Protein AF-A0A920G1F4-F1 (afdb_monomer_lite)

Sequence (209 aa):
MAVVNTNANASIAQNALARNERAMNTAMERLSTGQRINSASDDAAGLAIGSRMTSQIRGLETGIRNANDAISMINTADGALIEVTNMLQRMRELALQASNGTTTSDDRSYLSAEYANLLSEIDRIAENTQWNGMNILNHTTDASSQFAYQVGANGGQTIQVQFGDLTDTASGVFAEIKASHNAIAATTTASAITQGTSAVVVSTRPLPP

Foldseek 3Di:
DDDPVDDPVVVVVVVVVVVVVVVVVLVVVCVVVVHPDDDCVNPVPVVVVVVVVVLQVVLQVVLVVLVVLVVVLVVLVLVLLVLLLVLLVVLLVLLVVLLDPPQDPVNNVVSLVSNVVSLVVNVVSQVPSDDPNHRQAACPPPVWSWDWGQNGSDPPNTDIDTYYHLNDLDDDLNVVLVVLSVDSDNVCSVVSNVSSVVVSVVSPDPDDD

Radius of gyration: 35.36 Å; chains: 1; bounding box: 81×31×108 Å

Secondary structure (DSSP, 8-state):
---SSS-HHHHHHHHHHHHHHHHHHHHHHHHHH--S--STTT-HHHHHHHHHHHHHHHHHHHHHHHHHHHHHHHHHHHHHHHHHHHHHHHHHHHHHHHHSTT--HHHHHHHHHHHHHHHHHHHHHHHH-EETTEESSS-SS-TT-EEEEE-SSSTT-EEEEEPPPSS-SSSSHHHHHHHHTT---TTTHHHHHHHHHHHHHHHTSPPP-

pLDDT: mean 79.21, std 15.58, range [42.03, 95.5]

Structure (mmCIF, N/CA/C/O backbone):
data_AF-A0A920G1F4-F1
#
_entry.id   AF-A0A920G1F4-F1
#
loop_
_atom_site.group_PDB
_atom_site.id
_atom_site.type_symbol
_atom_site.label_atom_id
_atom_site.label_alt_id
_atom_site.label_comp_id
_atom_site.label_asym_id
_atom_site.label_entity_id
_atom_site.label_seq_id
_atom_site.pdbx_PDB_ins_code
_atom_site.Cartn_x
_atom_site.Cartn_y
_atom_site.Cartn_z
_atom_site.occupancy
_atom_site.B_iso_or_equiv
_atom_site.auth_seq_id
_atom_site.auth_comp_id
_atom_site.auth_asym_id
_atom_site.auth_atom_id
_atom_site.pdbx_PDB_model_num
ATOM 1 N N . MET A 1 1 ? -49.035 -2.771 68.976 1.00 51.09 1 MET A N 1
ATOM 2 C CA . MET A 1 1 ? -49.007 -4.243 69.122 1.00 51.09 1 MET A CA 1
ATOM 3 C C . MET A 1 1 ? -47.732 -4.750 68.469 1.00 51.09 1 MET A C 1
ATOM 5 O O . MET A 1 1 ? -47.503 -4.420 67.314 1.00 51.09 1 MET A O 1
ATOM 9 N N . ALA A 1 2 ? -46.879 -5.462 69.205 1.00 57.75 2 ALA A N 1
ATOM 10 C CA . ALA A 1 2 ? -45.678 -6.083 68.649 1.00 57.75 2 ALA A CA 1
ATOM 11 C C . ALA A 1 2 ? -46.071 -7.416 67.997 1.00 57.75 2 ALA A C 1
ATOM 13 O O . ALA A 1 2 ? -46.581 -8.308 68.672 1.00 57.75 2 ALA A O 1
ATOM 14 N N . VAL A 1 3 ? -45.888 -7.533 66.683 1.00 62.72 3 VAL A N 1
ATOM 15 C CA . VAL A 1 3 ? -46.135 -8.775 65.941 1.00 62.72 3 VAL A CA 1
ATOM 16 C C . VAL A 1 3 ? -44.855 -9.607 66.016 1.00 62.72 3 VAL A C 1
ATOM 18 O O . VAL A 1 3 ? -43.825 -9.207 65.485 1.00 62.72 3 VAL A O 1
ATOM 21 N N . VAL A 1 4 ? -44.895 -10.735 66.725 1.00 63.06 4 VAL A N 1
ATOM 22 C CA . VAL A 1 4 ? -43.699 -11.544 67.046 1.00 63.06 4 VAL A CA 1
ATOM 23 C C . VAL A 1 4 ? -43.303 -12.475 65.889 1.00 63.06 4 VAL A C 1
ATOM 25 O O . VAL A 1 4 ? -42.135 -12.809 65.731 1.00 63.06 4 VAL A O 1
ATOM 28 N N . ASN A 1 5 ? -44.263 -12.849 65.037 1.00 70.38 5 ASN A N 1
ATOM 29 C CA . ASN A 1 5 ? -44.061 -13.820 63.955 1.00 70.38 5 ASN A CA 1
ATOM 30 C C . ASN A 1 5 ? -43.560 -13.192 62.636 1.00 70.38 5 ASN A C 1
ATOM 32 O O . ASN A 1 5 ? -43.110 -13.890 61.734 1.00 70.38 5 ASN A O 1
ATOM 36 N N . THR A 1 6 ? -43.638 -11.864 62.495 1.00 77.31 6 THR A N 1
ATOM 37 C CA . THR A 1 6 ? -43.135 -11.136 61.320 1.00 77.31 6 THR A CA 1
ATOM 38 C C . THR A 1 6 ? -42.461 -9.855 61.788 1.00 77.31 6 THR A C 1
ATOM 40 O O . THR A 1 6 ? -43.114 -8.855 62.082 1.00 77.31 6 THR A O 1
ATOM 43 N N . ASN A 1 7 ? -41.132 -9.891 61.887 1.00 84.12 7 ASN A N 1
ATOM 44 C CA . ASN A 1 7 ? -40.343 -8.749 62.332 1.00 84.12 7 ASN A CA 1
ATOM 45 C C . ASN A 1 7 ? -40.150 -7.748 61.180 1.00 84.12 7 ASN A C 1
ATOM 47 O O . ASN A 1 7 ? -39.220 -7.861 60.378 1.00 84.12 7 ASN A O 1
ATOM 51 N N . ALA A 1 8 ? -41.038 -6.757 61.106 1.00 85.06 8 ALA A N 1
ATOM 52 C CA . ALA A 1 8 ? -41.004 -5.720 60.076 1.00 85.06 8 ALA A CA 1
ATOM 53 C C . ALA A 1 8 ? -39.687 -4.918 60.075 1.00 85.06 8 ALA A C 1
ATOM 55 O O . ALA A 1 8 ? -39.158 -4.622 59.005 1.00 85.06 8 ALA A O 1
ATOM 56 N N . ASN A 1 9 ? -39.106 -4.639 61.248 1.00 86.56 9 ASN A N 1
ATOM 57 C CA . ASN A 1 9 ? -37.840 -3.904 61.352 1.00 86.56 9 ASN A CA 1
ATOM 58 C C . ASN A 1 9 ? -36.670 -4.708 60.763 1.00 86.56 9 ASN A C 1
ATOM 60 O O . ASN A 1 9 ? -35.833 -4.148 60.056 1.00 86.56 9 ASN A O 1
ATOM 64 N N . ALA A 1 10 ? -36.639 -6.025 60.996 1.00 87.94 10 ALA A N 1
ATOM 65 C CA . ALA A 1 10 ? -35.642 -6.908 60.391 1.00 87.94 10 ALA A CA 1
ATOM 66 C C . ALA A 1 10 ? -35.803 -7.004 58.863 1.00 87.94 10 ALA A C 1
ATOM 68 O O . ALA A 1 10 ? -34.809 -6.969 58.144 1.00 87.94 10 ALA A O 1
ATOM 69 N N . SER A 1 11 ? -37.040 -7.054 58.355 1.00 89.81 11 SER A N 1
ATOM 70 C CA . SER A 1 11 ? -37.315 -7.067 56.908 1.00 89.81 11 SER A CA 1
ATOM 71 C C . SER A 1 11 ? -36.887 -5.764 56.214 1.00 89.81 11 SER A C 1
ATOM 73 O O . SER A 1 11 ? -36.314 -5.789 55.122 1.00 89.81 11 SER A O 1
ATOM 75 N N . ILE A 1 12 ? -37.089 -4.610 56.858 1.00 91.31 12 ILE A N 1
ATOM 76 C CA . ILE A 1 12 ? -36.611 -3.315 56.347 1.00 91.31 12 ILE A CA 1
ATOM 77 C C . ILE A 1 12 ? -35.076 -3.281 56.317 1.00 91.31 12 ILE A C 1
ATOM 79 O O . ILE A 1 12 ? -34.496 -2.874 55.309 1.00 91.31 12 ILE A O 1
ATOM 83 N N . ALA A 1 13 ? -34.415 -3.761 57.376 1.00 91.69 13 ALA A N 1
ATOM 84 C CA . ALA A 1 13 ? -32.956 -3.840 57.437 1.00 91.69 13 ALA A CA 1
ATOM 85 C C . ALA A 1 13 ? -32.373 -4.781 56.364 1.00 91.69 13 ALA A C 1
ATOM 87 O O . ALA A 1 13 ? -31.421 -4.407 55.681 1.00 91.69 13 ALA A O 1
ATOM 88 N N . GLN A 1 14 ? -32.976 -5.956 56.147 1.00 92.81 14 GLN A N 1
ATOM 89 C CA . GLN A 1 14 ? -32.573 -6.883 55.080 1.00 92.81 14 GLN A CA 1
ATOM 90 C C . GLN A 1 14 ? -32.738 -6.267 53.684 1.00 92.81 14 GLN A C 1
ATOM 92 O O . GLN A 1 14 ? -31.831 -6.359 52.859 1.00 92.81 14 GLN A O 1
ATOM 97 N N . ASN A 1 15 ? -33.852 -5.576 53.419 1.00 93.75 15 ASN A N 1
ATOM 98 C CA . ASN A 1 15 ? -34.057 -4.880 52.147 1.00 93.75 15 ASN A CA 1
ATOM 99 C C . ASN A 1 15 ? -33.040 -3.747 51.922 1.00 93.75 15 ASN A C 1
ATOM 101 O O . ASN A 1 15 ? -32.608 -3.528 50.787 1.00 93.75 15 ASN A O 1
ATOM 105 N N . ALA A 1 16 ? -32.653 -3.028 52.980 1.00 93.56 16 ALA A N 1
ATOM 106 C CA . ALA A 1 16 ? -31.625 -1.992 52.909 1.00 93.56 16 ALA A CA 1
ATOM 107 C C . ALA A 1 16 ? -30.233 -2.585 52.629 1.00 93.56 16 ALA A C 1
ATOM 109 O O . ALA A 1 16 ? -29.532 -2.080 51.750 1.00 93.56 16 ALA A O 1
ATOM 110 N N . LEU A 1 17 ? -29.867 -3.686 53.298 1.00 95.06 17 LEU A N 1
ATOM 111 C CA . LEU A 1 17 ? -28.624 -4.425 53.040 1.00 95.06 17 LEU A CA 1
ATOM 112 C C . LEU A 1 17 ? -28.560 -4.929 51.594 1.00 95.06 17 LEU A C 1
ATOM 114 O O . LEU A 1 17 ? -27.597 -4.636 50.894 1.00 95.06 17 LEU A O 1
ATOM 118 N N . ALA A 1 18 ? -29.630 -5.553 51.096 1.00 94.94 18 ALA A N 1
ATOM 119 C CA . ALA A 1 18 ? -29.691 -6.056 49.723 1.00 94.94 18 ALA A CA 1
ATOM 120 C C . ALA A 1 18 ? -29.593 -4.948 48.654 1.00 94.94 18 ALA A C 1
ATOM 122 O O . ALA A 1 18 ? -29.194 -5.206 47.516 1.00 94.94 18 ALA A O 1
ATOM 123 N N . ARG A 1 19 ? -29.992 -3.705 48.965 1.00 94.31 19 ARG A N 1
ATOM 124 C CA . ARG A 1 19 ? -29.756 -2.546 48.082 1.00 94.31 19 ARG A CA 1
ATOM 125 C C . ARG A 1 19 ? -28.298 -2.088 48.133 1.00 94.31 19 ARG A C 1
ATOM 127 O O . ARG A 1 19 ? -27.750 -1.743 47.090 1.00 94.31 19 ARG A O 1
ATOM 134 N N . ASN A 1 20 ? -27.688 -2.096 49.317 1.00 94.75 20 ASN A N 1
ATOM 135 C CA . ASN A 1 20 ? -26.302 -1.677 49.517 1.00 94.75 20 ASN A CA 1
ATOM 136 C C . ASN A 1 20 ? -25.317 -2.657 48.860 1.00 94.75 20 ASN A C 1
ATOM 138 O O . ASN A 1 20 ? -24.439 -2.229 48.120 1.00 94.75 20 ASN A O 1
ATOM 142 N N . GLU A 1 21 ? -25.540 -3.965 49.011 1.00 95.50 21 GLU A N 1
ATOM 143 C CA . GLU A 1 21 ? -24.760 -5.007 48.327 1.00 95.50 21 GLU A CA 1
ATOM 144 C C . GLU A 1 21 ? -24.806 -4.850 46.803 1.00 95.50 21 GLU A C 1
ATOM 146 O O . GLU A 1 21 ? -23.773 -4.920 46.141 1.00 95.50 21 GLU A O 1
ATOM 151 N N . ARG A 1 22 ? -25.983 -4.559 46.228 1.00 92.69 22 ARG A N 1
ATOM 152 C CA . ARG A 1 22 ? -26.108 -4.291 44.785 1.00 92.69 22 ARG A CA 1
ATOM 153 C C . ARG A 1 22 ? -25.311 -3.062 44.353 1.00 92.69 22 ARG A C 1
ATOM 155 O O . ARG A 1 22 ? -24.586 -3.139 43.367 1.00 92.69 22 ARG A O 1
ATOM 162 N N . ALA A 1 23 ? -25.408 -1.957 45.093 1.00 91.12 23 ALA A N 1
ATOM 163 C CA . ALA A 1 23 ? -24.648 -0.744 44.793 1.00 91.12 23 ALA A CA 1
ATOM 164 C C . ALA A 1 23 ? -23.128 -0.963 44.918 1.00 91.12 23 ALA A C 1
ATOM 166 O O . ALA A 1 23 ? -22.368 -0.494 44.071 1.00 91.12 23 ALA A O 1
ATOM 167 N N . MET A 1 24 ? -22.692 -1.711 45.936 1.00 94.62 24 MET A N 1
ATOM 168 C CA . MET A 1 24 ? -21.293 -2.091 46.132 1.00 94.62 24 MET A CA 1
ATOM 169 C C . MET A 1 24 ? -20.785 -2.969 44.984 1.00 94.62 24 MET A C 1
ATOM 171 O O . MET A 1 24 ? -19.713 -2.695 44.452 1.00 94.62 24 MET A O 1
ATOM 175 N N . ASN A 1 25 ? -21.558 -3.968 44.551 1.00 93.06 25 ASN A N 1
ATOM 176 C CA . ASN A 1 25 ? -21.187 -4.825 43.424 1.00 93.06 25 ASN A CA 1
ATOM 177 C C . ASN A 1 25 ? -21.008 -4.015 42.131 1.00 93.06 25 ASN A C 1
ATOM 179 O O . ASN A 1 25 ? -19.991 -4.170 41.459 1.00 93.06 25 ASN A O 1
ATOM 183 N N . THR A 1 26 ? -21.919 -3.084 41.824 1.00 90.88 26 THR A N 1
ATOM 184 C CA . THR A 1 26 ? -21.772 -2.186 40.664 1.00 90.88 26 THR A CA 1
ATOM 185 C C . THR A 1 26 ? -20.549 -1.272 40.793 1.00 90.88 26 THR A C 1
ATOM 187 O O . THR A 1 26 ? -19.836 -1.049 39.816 1.00 90.88 26 THR A O 1
ATOM 190 N N . ALA A 1 27 ? -20.265 -0.739 41.987 1.00 92.31 27 ALA A N 1
ATOM 191 C CA . ALA A 1 27 ? -19.079 0.089 42.211 1.00 92.31 27 ALA A CA 1
ATOM 192 C C . ALA A 1 27 ? -17.777 -0.708 42.019 1.00 92.31 27 ALA A C 1
ATOM 194 O O . ALA A 1 27 ? -16.849 -0.216 41.378 1.00 92.31 27 ALA A O 1
ATOM 195 N N 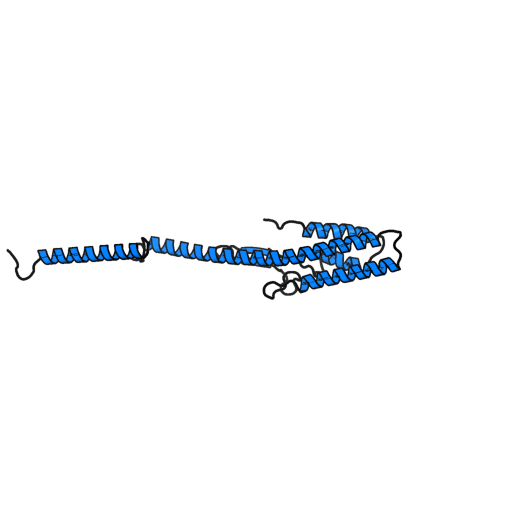. MET A 1 28 ? -17.731 -1.947 42.514 1.00 94.25 28 MET A N 1
ATOM 196 C CA . MET A 1 28 ? -16.600 -2.859 42.325 1.00 94.25 28 MET A CA 1
ATOM 197 C C . MET A 1 28 ? -16.417 -3.245 40.853 1.00 94.25 28 MET A C 1
ATOM 199 O O . MET A 1 28 ? -15.288 -3.274 40.368 1.00 94.25 28 MET A O 1
ATOM 203 N N . GLU A 1 29 ? -17.505 -3.472 40.117 1.00 92.62 29 GLU A N 1
ATOM 204 C CA . GLU A 1 29 ? -17.467 -3.753 38.678 1.00 92.62 29 GLU A CA 1
ATOM 205 C C . GLU A 1 29 ? -16.897 -2.566 37.887 1.00 92.62 29 GLU A C 1
ATOM 207 O O . GLU A 1 29 ? -15.985 -2.731 37.075 1.00 92.62 29 GLU A O 1
ATOM 212 N N . ARG A 1 30 ? -17.366 -1.344 38.168 1.00 93.19 30 ARG A N 1
ATOM 213 C CA . ARG A 1 30 ? -16.840 -0.111 37.556 1.00 93.19 30 ARG A CA 1
ATOM 214 C C . ARG A 1 30 ? -15.380 0.142 37.914 1.00 93.19 30 ARG A C 1
ATOM 216 O O . ARG A 1 30 ? -14.615 0.577 37.060 1.00 93.19 30 ARG A O 1
ATOM 223 N N . LEU A 1 31 ? -14.977 -0.155 39.148 1.00 94.06 31 LEU A N 1
ATOM 224 C CA . LEU A 1 31 ? -13.585 -0.033 39.575 1.00 94.06 31 LEU A CA 1
ATOM 225 C C . LEU A 1 31 ? -12.683 -1.041 38.851 1.00 94.06 31 LEU A C 1
ATOM 227 O O . LEU A 1 31 ? -11.615 -0.668 38.378 1.00 94.06 31 LEU A O 1
ATOM 231 N N . SER A 1 32 ? -13.119 -2.297 38.729 1.00 95.12 32 SER A N 1
ATOM 232 C CA . SER A 1 32 ? -12.338 -3.358 38.082 1.00 95.12 32 SER A CA 1
ATOM 233 C C . SER A 1 32 ? -12.193 -3.159 36.573 1.00 95.12 32 SER A C 1
ATOM 235 O O . SER A 1 32 ? -11.172 -3.527 36.002 1.00 95.12 32 SER A O 1
ATOM 237 N N . THR A 1 33 ? -13.225 -2.627 35.921 1.00 91.62 33 THR A N 1
ATOM 238 C CA . THR A 1 33 ? -13.242 -2.377 34.468 1.00 91.62 33 THR A CA 1
ATOM 239 C C . THR A 1 33 ? -12.667 -1.011 34.103 1.00 91.62 33 THR A C 1
ATOM 241 O O . THR A 1 33 ? -12.306 -0.785 32.949 1.00 91.62 33 THR A O 1
ATOM 244 N N . GLY A 1 34 ? -12.625 -0.079 35.061 1.00 93.69 34 GLY A N 1
ATOM 245 C CA . GLY A 1 34 ? -12.317 1.331 34.825 1.00 93.69 34 GLY A CA 1
ATOM 246 C C . GLY A 1 34 ? -13.377 2.063 33.992 1.00 93.69 34 GLY A C 1
ATOM 247 O O . GLY A 1 34 ? -13.172 3.220 33.626 1.00 93.69 34 GLY A O 1
ATOM 248 N N . GLN A 1 35 ? -14.502 1.417 33.671 1.00 89.69 35 GLN A N 1
ATOM 249 C CA . GLN A 1 35 ? -15.546 1.964 32.812 1.00 89.69 35 GLN A CA 1
ATOM 250 C C . GLN A 1 35 ? -16.774 2.326 33.637 1.00 89.69 35 GLN A C 1
ATOM 252 O O . GLN A 1 35 ? -17.216 1.590 34.516 1.00 89.69 35 GLN A O 1
ATOM 257 N N . ARG A 1 36 ? -17.357 3.489 33.340 1.00 89.00 36 ARG A N 1
ATOM 258 C CA . ARG A 1 36 ? -18.574 3.954 34.019 1.00 89.00 36 ARG A CA 1
ATOM 259 C C . ARG A 1 36 ? -19.828 3.204 33.556 1.00 89.00 36 ARG A C 1
ATOM 261 O O . ARG A 1 36 ? -20.794 3.154 34.307 1.00 89.00 36 ARG A O 1
ATOM 268 N N . ILE A 1 37 ? -19.823 2.668 32.335 1.00 87.94 37 ILE A N 1
ATOM 269 C CA . ILE A 1 37 ? -20.951 1.969 31.710 1.00 87.94 37 ILE A CA 1
ATOM 270 C C . ILE A 1 37 ? -20.466 0.566 31.342 1.00 87.94 37 ILE A C 1
ATOM 272 O O . ILE A 1 37 ? -19.704 0.429 30.391 1.00 87.94 37 ILE A O 1
ATOM 276 N N . ASN A 1 38 ? -20.896 -0.453 32.090 1.00 85.81 38 ASN A N 1
ATOM 277 C CA . ASN A 1 38 ? -20.512 -1.853 31.841 1.00 85.81 38 ASN A CA 1
ATOM 278 C C . ASN A 1 38 ? -21.633 -2.691 31.219 1.00 85.81 38 ASN A C 1
ATOM 280 O O . ASN A 1 38 ? -21.366 -3.701 30.574 1.00 85.81 38 ASN A O 1
ATOM 284 N N . SER A 1 39 ? -22.891 -2.267 31.368 1.00 87.12 39 SER A N 1
ATOM 285 C CA . SER A 1 39 ? -24.050 -2.983 30.836 1.00 87.12 39 SER A CA 1
ATOM 286 C C . SER A 1 39 ? -25.059 -2.036 30.187 1.00 87.12 39 SER A C 1
ATOM 288 O O . SER A 1 39 ? -25.116 -0.845 30.501 1.00 87.12 39 SER A O 1
ATOM 290 N N . ALA A 1 40 ? -25.898 -2.574 29.295 1.00 87.06 40 ALA A N 1
ATOM 291 C CA . ALA A 1 40 ? -26.992 -1.820 28.676 1.00 87.06 40 ALA A CA 1
ATOM 292 C C . ALA A 1 40 ? -28.054 -1.367 29.699 1.00 87.06 40 ALA A C 1
ATOM 294 O O . ALA A 1 40 ? -28.795 -0.425 29.429 1.00 87.06 40 ALA A O 1
ATOM 295 N N . SER A 1 41 ? -28.110 -2.020 30.866 1.00 86.56 41 SER A N 1
ATOM 296 C CA . SER A 1 41 ? -29.008 -1.670 31.971 1.00 86.56 41 SER A CA 1
ATOM 297 C C . SER A 1 41 ? -28.594 -0.385 32.693 1.00 86.56 41 SER A C 1
ATOM 299 O O . SER A 1 41 ? -29.452 0.270 33.280 1.00 86.56 41 SER A O 1
ATOM 301 N N . ASP A 1 42 ? -27.306 -0.021 32.647 1.00 84.56 42 ASP A N 1
ATOM 302 C CA . ASP A 1 42 ? -26.782 1.197 33.276 1.00 84.56 42 ASP A CA 1
ATOM 303 C C . ASP A 1 42 ? -27.050 2.443 32.419 1.00 84.56 42 ASP A C 1
ATOM 305 O O . ASP A 1 42 ? -27.490 3.468 32.937 1.00 84.56 42 ASP A O 1
ATOM 309 N N . ASP A 1 43 ? -26.767 2.360 31.113 1.00 87.62 43 ASP A N 1
ATOM 310 C CA . ASP A 1 43 ? -27.011 3.426 30.135 1.00 87.62 43 ASP A CA 1
ATOM 311 C C . ASP A 1 43 ? -26.993 2.860 28.704 1.00 87.62 43 ASP A C 1
ATOM 313 O O . ASP A 1 43 ? -25.943 2.728 28.067 1.00 87.62 43 ASP A O 1
ATOM 317 N N . ALA A 1 44 ? -28.173 2.526 28.178 1.00 89.31 44 ALA A N 1
ATOM 318 C CA . ALA A 1 44 ? -28.309 1.979 26.830 1.00 89.31 44 ALA A CA 1
ATOM 319 C C . ALA A 1 44 ? -27.855 2.966 25.736 1.00 89.31 44 ALA A C 1
ATOM 321 O O . ALA A 1 44 ? -27.282 2.548 24.728 1.00 89.31 44 ALA A O 1
ATOM 322 N N . ALA A 1 45 ? -28.079 4.271 25.926 1.00 90.88 45 ALA A N 1
ATOM 323 C CA . ALA A 1 45 ? -27.704 5.289 24.946 1.00 90.88 45 ALA A CA 1
ATOM 324 C C . ALA A 1 45 ? -26.188 5.531 24.953 1.00 90.88 45 ALA A C 1
ATOM 326 O O . ALA A 1 45 ? -25.563 5.567 23.891 1.00 90.88 45 ALA A O 1
ATOM 327 N N . GLY A 1 46 ? -25.585 5.626 26.140 1.00 91.75 46 GLY A N 1
ATOM 328 C CA . GLY A 1 46 ? -24.142 5.749 26.313 1.00 91.75 46 GLY A CA 1
ATOM 329 C C . GLY A 1 46 ? -23.384 4.534 25.778 1.00 91.75 46 GLY A C 1
ATOM 330 O O . GLY A 1 46 ? -22.396 4.702 25.061 1.00 91.75 46 GLY A O 1
ATOM 331 N N . LEU A 1 47 ? -23.886 3.317 26.015 1.00 91.94 47 LEU A N 1
ATOM 332 C CA . LEU A 1 47 ? -23.313 2.095 25.441 1.00 91.94 47 LEU A CA 1
ATOM 333 C C . LEU A 1 47 ? -23.447 2.051 23.906 1.00 91.94 47 LEU A C 1
ATOM 335 O O . LEU A 1 47 ? -22.512 1.646 23.210 1.00 91.94 47 LEU A O 1
ATOM 339 N N . ALA A 1 48 ? -24.575 2.501 23.348 1.00 92.50 48 ALA A N 1
ATOM 340 C CA . ALA A 1 48 ? -24.779 2.562 21.898 1.00 92.50 48 ALA A CA 1
ATOM 341 C C . ALA A 1 48 ? -23.854 3.587 21.211 1.00 92.50 48 ALA A C 1
ATOM 343 O O . ALA A 1 48 ? -23.325 3.329 20.129 1.00 92.50 48 ALA A O 1
ATOM 344 N N . ILE A 1 49 ? -23.624 4.747 21.833 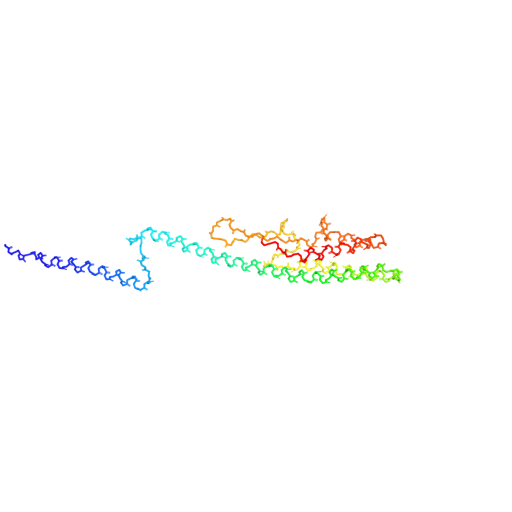1.00 91.94 49 ILE A N 1
ATOM 345 C CA . ILE A 1 49 ? -22.670 5.742 21.323 1.00 91.94 49 ILE A CA 1
ATOM 346 C C . ILE A 1 49 ? -21.239 5.216 21.462 1.00 91.94 49 ILE A C 1
ATOM 348 O O . ILE A 1 49 ? -20.486 5.264 20.492 1.00 91.94 49 ILE A O 1
ATOM 352 N N . GLY A 1 50 ? -20.888 4.659 22.625 1.00 92.88 50 GLY A N 1
ATOM 353 C CA . GLY A 1 50 ? -19.569 4.087 22.887 1.00 92.88 50 GLY A CA 1
ATOM 354 C C . GLY A 1 50 ? -19.210 2.983 21.895 1.00 92.88 50 GLY A C 1
ATOM 355 O O . GLY A 1 50 ? -18.170 3.060 21.254 1.00 92.88 50 GLY A O 1
ATOM 356 N N . SER A 1 51 ? -20.105 2.018 21.670 1.00 92.00 51 SER A N 1
ATOM 357 C CA . SER A 1 51 ? -19.896 0.938 20.691 1.00 92.00 51 SER A CA 1
ATOM 358 C C . SER A 1 51 ? -19.766 1.441 19.249 1.00 92.00 51 SER A C 1
ATOM 360 O O . SER A 1 51 ? -18.927 0.935 18.496 1.00 92.00 51 SER A O 1
ATOM 362 N N . ARG A 1 52 ? -20.524 2.477 18.859 1.00 93.56 52 ARG A N 1
ATOM 363 C CA . ARG A 1 52 ? -20.357 3.140 17.557 1.00 93.56 52 ARG A CA 1
ATOM 364 C C . ARG A 1 52 ? -18.984 3.800 17.442 1.00 93.56 52 ARG A C 1
ATOM 366 O O . ARG A 1 52 ? -18.311 3.604 16.435 1.00 93.56 52 ARG A O 1
ATOM 373 N N . MET A 1 53 ? -18.553 4.537 18.465 1.00 94.69 53 MET A N 1
ATOM 374 C CA . MET A 1 53 ? -17.229 5.167 18.490 1.00 94.69 53 MET A CA 1
ATOM 375 C C . MET A 1 53 ? -16.112 4.119 18.475 1.00 94.69 53 MET A C 1
ATOM 377 O O . MET A 1 53 ? -15.176 4.256 17.700 1.00 94.69 53 MET A O 1
ATOM 381 N N . THR A 1 54 ? -16.229 3.027 19.235 1.00 93.81 54 THR A N 1
ATOM 382 C CA . THR A 1 54 ? -15.276 1.906 19.190 1.00 93.81 54 THR A CA 1
ATOM 383 C C . THR A 1 54 ? -15.208 1.278 17.801 1.00 93.81 54 THR A C 1
ATOM 385 O O . THR A 1 54 ? -14.120 0.966 17.323 1.00 93.81 54 THR A O 1
ATOM 388 N N . SER A 1 55 ? -16.349 1.116 17.127 1.00 93.25 55 SER A N 1
ATOM 389 C CA . SER A 1 55 ? -16.388 0.600 15.754 1.00 93.25 55 SER A CA 1
ATOM 390 C C . SER A 1 55 ? -15.695 1.553 14.779 1.00 93.25 55 SER A C 1
ATOM 392 O O . SER A 1 55 ? -14.921 1.106 13.938 1.00 93.25 55 SER A O 1
ATOM 394 N N . GLN A 1 56 ? -15.905 2.864 14.933 1.00 93.62 56 GLN A N 1
ATOM 395 C CA . GLN A 1 56 ? -15.204 3.876 14.141 1.00 93.62 56 GLN A CA 1
ATOM 396 C C . GLN A 1 56 ? -13.696 3.870 14.406 1.00 93.62 56 GLN A C 1
ATOM 398 O O . GLN A 1 56 ? -12.929 3.892 13.451 1.00 93.62 56 GLN A O 1
ATOM 403 N N . ILE A 1 57 ? -13.261 3.777 15.667 1.00 93.88 57 ILE A N 1
ATOM 404 C CA . ILE A 1 57 ? -11.838 3.699 16.034 1.00 93.88 57 ILE A CA 1
ATOM 405 C C . ILE A 1 57 ? -11.185 2.482 15.374 1.00 93.88 57 ILE A C 1
ATOM 407 O O . ILE A 1 57 ? -10.188 2.634 14.679 1.00 93.88 57 ILE A O 1
ATOM 411 N N . ARG A 1 58 ? -11.788 1.293 15.493 1.00 94.12 58 ARG A N 1
ATOM 412 C CA . ARG A 1 58 ? -11.279 0.070 14.841 1.00 94.12 58 ARG A CA 1
ATOM 413 C C . ARG A 1 58 ? -11.262 0.179 13.312 1.00 94.12 58 ARG A C 1
ATOM 415 O O . ARG A 1 58 ? -10.360 -0.349 12.657 1.00 94.12 58 ARG A O 1
ATOM 422 N N . GLY A 1 59 ? -12.253 0.868 12.744 1.00 93.50 59 GLY A N 1
ATOM 423 C CA . GLY A 1 59 ? -12.295 1.201 11.321 1.00 93.50 59 GLY A CA 1
ATOM 424 C C . GLY A 1 59 ? -11.110 2.075 10.909 1.00 93.50 59 GLY A C 1
ATOM 425 O O . GLY A 1 59 ? -10.402 1.732 9.967 1.00 93.50 59 GLY A O 1
ATOM 426 N N . LEU A 1 60 ? -10.839 3.149 11.657 1.00 93.88 60 LEU A N 1
ATOM 427 C CA . LEU A 1 60 ? -9.698 4.040 11.425 1.00 93.88 60 LEU A CA 1
ATOM 428 C C . LEU A 1 60 ? -8.351 3.329 11.617 1.00 93.88 60 LEU A C 1
ATOM 430 O O . LEU A 1 60 ? -7.460 3.512 10.799 1.00 93.88 60 LEU A O 1
ATOM 434 N N . GLU A 1 61 ? -8.195 2.476 12.633 1.00 94.94 61 GLU A N 1
ATOM 435 C CA . GLU A 1 61 ? -6.974 1.675 12.841 1.00 94.94 61 GLU A CA 1
ATOM 436 C C . GLU A 1 61 ? -6.674 0.761 11.646 1.00 94.94 61 GLU A C 1
ATOM 438 O O . GLU A 1 61 ? -5.522 0.577 11.249 1.00 94.94 61 GLU A O 1
ATOM 443 N N . THR A 1 62 ? -7.715 0.189 11.042 1.00 92.81 62 THR A N 1
ATOM 444 C CA . THR A 1 62 ? -7.568 -0.607 9.818 1.00 92.81 62 THR A CA 1
ATOM 445 C C . THR A 1 62 ? -7.276 0.285 8.614 1.00 92.81 62 THR A C 1
ATOM 447 O O . THR A 1 62 ? -6.404 -0.050 7.819 1.00 92.81 62 THR A O 1
ATOM 450 N N . GLY A 1 63 ? -7.906 1.457 8.532 1.00 91.56 63 GLY A N 1
ATOM 451 C CA . GLY A 1 63 ? -7.600 2.467 7.520 1.00 91.56 63 GLY A CA 1
ATOM 452 C C . GLY A 1 63 ? -6.141 2.933 7.543 1.00 91.56 63 GLY A C 1
ATOM 453 O O . GLY A 1 63 ? -5.524 3.044 6.489 1.00 91.56 63 GLY A O 1
ATOM 454 N N . ILE A 1 64 ? -5.552 3.122 8.730 1.00 92.50 64 ILE A N 1
ATOM 455 C CA . ILE A 1 64 ? -4.126 3.456 8.892 1.00 92.50 64 ILE A CA 1
ATOM 456 C C . ILE A 1 64 ? -3.237 2.331 8.352 1.00 92.50 64 ILE A C 1
ATOM 458 O O . ILE A 1 64 ? -2.254 2.603 7.669 1.00 92.50 64 ILE A O 1
ATOM 462 N N . ARG A 1 65 ? -3.573 1.063 8.624 1.00 93.88 65 ARG A N 1
ATOM 463 C CA . ARG A 1 65 ? -2.828 -0.080 8.069 1.00 93.88 65 ARG A CA 1
ATOM 464 C C . ARG A 1 65 ? -2.903 -0.108 6.543 1.00 93.88 65 ARG A C 1
ATOM 466 O O . ARG A 1 65 ? -1.861 -0.161 5.904 1.00 93.88 65 ARG A O 1
ATOM 473 N N . ASN A 1 66 ? -4.096 0.065 5.978 1.00 89.44 66 ASN A N 1
ATOM 474 C CA . ASN A 1 66 ? -4.282 0.137 4.527 1.00 89.44 66 ASN A CA 1
ATOM 475 C C . ASN A 1 66 ? -3.506 1.309 3.897 1.00 89.44 66 ASN A C 1
ATOM 477 O O . ASN A 1 66 ? -2.959 1.172 2.807 1.00 89.44 66 ASN A O 1
ATOM 481 N N . ALA A 1 67 ? -3.438 2.460 4.574 1.00 89.12 67 ALA A N 1
ATOM 482 C CA . ALA A 1 67 ? -2.650 3.602 4.116 1.00 89.12 67 ALA A CA 1
ATOM 483 C C . ALA A 1 67 ? -1.142 3.303 4.129 1.00 89.12 67 ALA A C 1
ATOM 485 O O . ALA A 1 67 ? -0.439 3.672 3.192 1.00 89.12 67 ALA A O 1
ATOM 486 N N . ASN A 1 68 ? -0.642 2.606 5.153 1.00 92.56 68 ASN A N 1
ATOM 487 C CA . ASN A 1 68 ? 0.756 2.175 5.191 1.00 92.56 68 ASN A CA 1
ATOM 488 C C . ASN A 1 68 ? 1.077 1.182 4.066 1.00 92.56 68 ASN A C 1
ATOM 490 O O . ASN A 1 68 ? 2.126 1.314 3.441 1.00 92.56 68 ASN A O 1
ATOM 494 N N . ASP A 1 69 ? 0.165 0.261 3.745 1.00 91.94 69 ASP A N 1
ATOM 495 C CA . ASP A 1 69 ? 0.334 -0.650 2.606 1.00 91.94 69 ASP A CA 1
ATOM 496 C C . ASP A 1 69 ? 0.397 0.118 1.275 1.00 91.94 69 ASP A C 1
ATOM 498 O O . ASP A 1 69 ? 1.231 -0.188 0.420 1.00 91.94 69 ASP A O 1
ATOM 502 N N . ALA A 1 70 ? -0.428 1.159 1.114 1.00 87.56 70 ALA A N 1
ATOM 503 C CA . ALA A 1 70 ? -0.364 2.051 -0.043 1.00 87.56 70 ALA A CA 1
ATOM 504 C C . ALA A 1 70 ? 0.995 2.763 -0.140 1.00 87.56 70 ALA A C 1
ATOM 506 O O . ALA A 1 70 ? 1.591 2.808 -1.214 1.00 87.56 70 ALA A O 1
ATOM 507 N N . ILE A 1 71 ? 1.515 3.272 0.984 1.00 90.25 71 ILE A N 1
ATOM 508 C CA . ILE A 1 71 ? 2.836 3.914 1.049 1.00 90.25 71 ILE A CA 1
ATOM 509 C C . ILE A 1 71 ? 3.937 2.921 0.664 1.00 90.25 71 ILE A C 1
ATOM 511 O O . ILE A 1 71 ? 4.811 3.254 -0.132 1.00 90.25 71 ILE A O 1
ATOM 515 N N . SER A 1 72 ? 3.908 1.696 1.191 1.00 92.31 72 SER A N 1
ATOM 516 C CA . SER A 1 72 ? 4.908 0.677 0.858 1.00 92.31 72 SER A CA 1
ATOM 517 C C . SER A 1 72 ? 4.877 0.283 -0.620 1.00 92.31 72 SER A C 1
ATOM 519 O O . SER A 1 72 ? 5.938 0.129 -1.234 1.00 92.31 72 SER A O 1
ATOM 521 N N . MET A 1 73 ? 3.686 0.187 -1.214 1.00 89.31 73 MET A N 1
ATOM 522 C CA . MET A 1 73 ? 3.543 -0.041 -2.651 1.00 89.31 73 MET A CA 1
ATOM 523 C C . MET A 1 73 ? 4.113 1.131 -3.465 1.00 89.31 73 MET A C 1
ATOM 525 O O . MET A 1 73 ? 4.894 0.903 -4.387 1.00 89.31 73 MET A O 1
ATOM 529 N N . ILE A 1 74 ? 3.783 2.376 -3.102 1.00 88.81 74 ILE A N 1
ATOM 530 C CA . ILE A 1 74 ? 4.306 3.576 -3.776 1.00 88.81 74 ILE A CA 1
ATOM 531 C C . ILE A 1 74 ? 5.831 3.641 -3.674 1.00 88.81 74 ILE A C 1
ATOM 533 O O . ILE A 1 74 ? 6.481 3.879 -4.680 1.00 88.81 74 ILE A O 1
ATOM 537 N N . ASN A 1 75 ? 6.419 3.366 -2.508 1.00 91.25 75 ASN A N 1
ATOM 538 C CA . ASN A 1 75 ? 7.876 3.371 -2.340 1.00 91.25 75 ASN A CA 1
ATOM 539 C C . ASN A 1 75 ? 8.569 2.315 -3.214 1.00 91.25 75 ASN A C 1
ATOM 541 O O . ASN A 1 75 ? 9.668 2.545 -3.713 1.00 91.25 75 ASN A O 1
ATOM 545 N N . THR A 1 76 ? 7.929 1.159 -3.411 1.00 90.31 76 THR A N 1
ATOM 546 C CA . THR A 1 76 ? 8.441 0.119 -4.315 1.00 90.31 76 THR A CA 1
ATOM 547 C C . THR A 1 76 ? 8.420 0.607 -5.765 1.00 90.31 76 THR A C 1
ATOM 549 O O . THR A 1 76 ? 9.404 0.439 -6.484 1.00 90.31 76 THR A O 1
ATOM 552 N N . ALA A 1 77 ? 7.330 1.260 -6.180 1.00 87.50 77 ALA A N 1
ATOM 553 C CA . ALA A 1 77 ? 7.230 1.875 -7.501 1.00 87.50 77 ALA A CA 1
ATOM 554 C C . ALA A 1 77 ? 8.256 3.006 -7.690 1.00 87.50 77 ALA A C 1
ATOM 556 O O . ALA A 1 77 ? 8.919 3.059 -8.720 1.00 87.50 77 ALA A O 1
ATOM 557 N N . ASP A 1 78 ? 8.424 3.877 -6.693 1.00 89.12 78 ASP A N 1
ATOM 558 C CA . ASP A 1 78 ? 9.358 5.007 -6.729 1.00 89.12 78 ASP A CA 1
ATOM 559 C C . ASP A 1 78 ? 10.811 4.530 -6.869 1.00 89.12 78 ASP A C 1
ATOM 561 O O . ASP A 1 78 ? 11.552 5.014 -7.721 1.00 89.12 78 ASP A O 1
ATOM 565 N N . GLY A 1 79 ? 11.196 3.481 -6.133 1.00 91.50 79 GLY A N 1
ATOM 566 C CA . GLY A 1 79 ? 12.509 2.848 -6.283 1.00 91.50 79 GLY A CA 1
ATOM 567 C C . GLY A 1 79 ? 12.775 2.340 -7.705 1.00 91.50 79 GLY A C 1
ATOM 568 O O . GLY A 1 7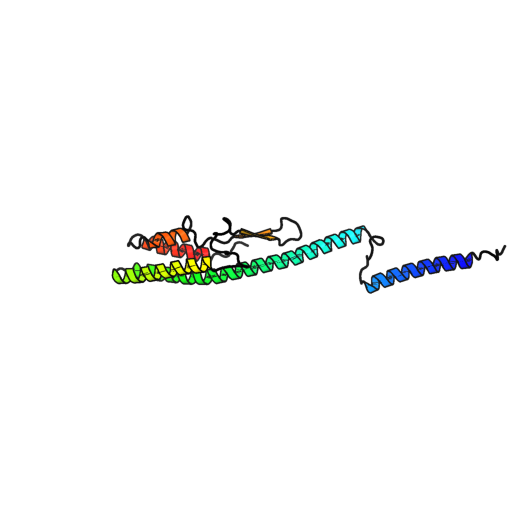9 ? 13.854 2.569 -8.249 1.00 91.50 79 GLY A O 1
ATOM 569 N N . ALA A 1 80 ? 11.786 1.705 -8.339 1.00 89.94 80 ALA A N 1
ATOM 570 C CA . ALA A 1 80 ? 11.903 1.267 -9.729 1.00 89.94 80 ALA A CA 1
ATOM 571 C C . ALA A 1 80 ? 11.983 2.453 -10.712 1.00 89.94 80 ALA A C 1
ATOM 573 O O . ALA A 1 80 ? 12.772 2.428 -11.658 1.00 89.94 80 ALA A O 1
ATOM 574 N N . LEU A 1 81 ? 11.207 3.516 -10.480 1.00 87.75 81 LEU A N 1
ATOM 575 C CA . LEU A 1 81 ? 11.197 4.712 -11.328 1.00 87.75 81 LEU A CA 1
ATOM 576 C C . LEU A 1 81 ? 12.494 5.526 -11.243 1.00 87.75 81 LEU A C 1
ATOM 578 O O . LEU A 1 81 ? 12.872 6.159 -12.232 1.00 87.75 81 LEU A O 1
ATOM 582 N N . ILE A 1 82 ? 13.208 5.486 -10.116 1.00 91.06 82 ILE A N 1
ATOM 583 C CA . ILE A 1 82 ? 14.548 6.080 -10.000 1.00 91.06 82 ILE A CA 1
ATOM 584 C C . ILE A 1 82 ? 15.515 5.410 -10.987 1.00 91.06 82 ILE A C 1
ATOM 586 O O . ILE A 1 82 ? 16.208 6.105 -11.733 1.00 91.06 82 ILE A O 1
ATOM 590 N N . GLU A 1 83 ? 15.513 4.078 -11.065 1.00 90.38 83 GLU A N 1
ATOM 591 C CA . GLU A 1 83 ? 16.360 3.341 -12.013 1.00 90.38 83 GLU A CA 1
ATOM 592 C C . GLU A 1 83 ? 15.967 3.616 -13.470 1.00 90.38 83 GLU A C 1
ATOM 594 O O . GLU A 1 83 ? 16.826 3.888 -14.313 1.00 90.38 83 GLU A O 1
ATOM 599 N N . VAL A 1 84 ? 14.662 3.654 -13.764 1.00 88.19 84 VAL A N 1
ATOM 600 C CA . VAL A 1 84 ? 14.158 4.049 -15.090 1.00 88.19 84 VAL A CA 1
ATOM 601 C C . VAL A 1 84 ? 14.608 5.469 -15.447 1.00 88.19 84 VAL A C 1
ATOM 603 O O . VAL A 1 84 ? 15.061 5.711 -16.565 1.00 88.19 84 VAL A O 1
ATOM 606 N N . THR A 1 85 ? 14.560 6.408 -14.501 1.00 88.12 85 THR A N 1
ATOM 607 C CA . THR A 1 85 ? 15.002 7.793 -14.717 1.00 88.12 85 THR A CA 1
ATOM 608 C C . THR A 1 85 ? 16.494 7.867 -15.043 1.00 88.12 85 THR A C 1
ATOM 610 O O . THR A 1 85 ? 16.874 8.578 -15.976 1.00 88.12 85 THR A O 1
ATOM 613 N N . ASN A 1 86 ? 17.338 7.114 -14.332 1.00 91.12 86 ASN A N 1
ATOM 614 C CA . ASN A 1 86 ? 18.778 7.050 -14.603 1.00 91.12 86 ASN A CA 1
ATOM 615 C C . ASN A 1 86 ? 19.063 6.504 -16.013 1.00 91.12 86 ASN A C 1
ATOM 617 O O . ASN A 1 86 ? 19.862 7.081 -16.757 1.00 91.12 86 ASN A O 1
ATOM 621 N N . MET A 1 87 ? 18.361 5.445 -16.429 1.00 89.88 87 MET A N 1
ATOM 622 C CA . MET A 1 87 ? 18.489 4.899 -17.784 1.00 89.88 87 MET A CA 1
ATOM 623 C C . MET A 1 87 ? 18.001 5.877 -18.855 1.00 89.88 87 MET A C 1
ATOM 625 O O . MET A 1 87 ? 18.674 6.049 -19.869 1.00 89.88 87 MET A O 1
ATOM 629 N N . LEU A 1 88 ? 16.890 6.584 -18.632 1.00 86.44 88 LEU A N 1
ATOM 630 C CA . LEU A 1 88 ? 16.395 7.604 -19.564 1.00 86.44 88 LEU A CA 1
ATOM 631 C C . LEU A 1 88 ? 17.370 8.780 -19.718 1.00 86.44 88 LEU A C 1
ATOM 633 O O . LEU A 1 88 ? 17.525 9.321 -20.817 1.00 86.44 88 LEU A O 1
ATOM 637 N N . GLN A 1 89 ? 18.052 9.178 -18.641 1.00 88.25 89 GLN A N 1
ATOM 638 C CA . GLN A 1 89 ? 19.120 10.176 -18.720 1.00 88.25 89 GLN A CA 1
ATOM 639 C C . GLN A 1 89 ? 20.287 9.660 -19.569 1.00 88.25 89 GLN A C 1
ATOM 641 O O . GLN A 1 89 ? 20.716 10.359 -20.488 1.00 88.25 89 GLN A O 1
ATOM 646 N N . ARG A 1 90 ? 20.720 8.409 -19.364 1.00 90.75 90 ARG A N 1
ATOM 647 C CA . ARG A 1 90 ? 21.749 7.770 -20.198 1.00 90.75 90 ARG A CA 1
ATOM 648 C C . ARG A 1 90 ? 21.334 7.677 -21.669 1.00 90.75 90 ARG A C 1
ATOM 650 O O . ARG A 1 90 ? 22.109 8.027 -22.555 1.00 90.75 90 ARG A O 1
ATOM 657 N N . MET A 1 91 ? 20.095 7.285 -21.950 1.00 85.12 91 MET A N 1
ATOM 658 C CA . MET A 1 91 ? 19.536 7.247 -23.306 1.00 85.12 91 MET A CA 1
ATOM 659 C C . MET A 1 91 ? 19.563 8.627 -23.974 1.00 85.12 91 MET A C 1
ATOM 661 O O . MET A 1 91 ? 19.852 8.733 -25.168 1.00 85.12 91 MET A O 1
ATOM 665 N N . ARG A 1 92 ? 19.319 9.702 -23.213 1.00 84.81 92 ARG A N 1
ATOM 666 C CA . ARG A 1 92 ? 19.445 11.077 -23.715 1.00 84.81 92 ARG A CA 1
ATOM 667 C C . ARG A 1 92 ? 20.891 11.432 -24.060 1.00 84.81 92 ARG A C 1
ATOM 669 O O . ARG A 1 92 ? 21.116 12.058 -25.095 1.00 84.81 92 ARG A O 1
ATOM 676 N N . GLU A 1 93 ? 21.857 11.051 -23.229 1.00 86.31 93 GLU A N 1
ATOM 677 C CA . GLU A 1 93 ? 23.283 11.258 -23.521 1.00 86.31 93 GLU A CA 1
ATOM 678 C C . GLU A 1 93 ? 23.691 10.564 -24.825 1.00 86.31 93 GLU A C 1
ATOM 680 O O . GLU A 1 93 ? 24.306 11.192 -25.687 1.00 86.31 93 GLU A O 1
ATOM 685 N N . LEU A 1 94 ? 23.273 9.307 -25.013 1.00 86.62 94 LEU A N 1
ATOM 686 C CA . LEU A 1 94 ? 23.532 8.542 -26.237 1.00 86.62 94 LEU A CA 1
ATOM 687 C C . LEU A 1 94 ? 22.902 9.209 -27.467 1.00 86.62 94 LEU A C 1
ATOM 689 O O . LEU A 1 94 ? 23.550 9.324 -28.508 1.00 86.62 94 LEU A O 1
ATOM 693 N N . ALA A 1 95 ? 21.668 9.711 -27.348 1.00 81.69 95 ALA A N 1
ATOM 694 C CA . ALA A 1 95 ? 20.999 10.435 -28.428 1.00 81.69 95 ALA A CA 1
ATOM 695 C C . ALA A 1 95 ? 21.732 11.740 -28.797 1.00 81.69 95 ALA A C 1
ATOM 697 O O . ALA A 1 95 ? 21.901 12.043 -29.981 1.00 81.69 95 ALA A O 1
ATOM 698 N N . LEU A 1 96 ? 22.221 12.492 -27.804 1.00 85.75 96 LEU A N 1
ATOM 699 C CA . LEU A 1 96 ? 23.039 13.691 -28.027 1.00 85.75 96 LEU A CA 1
ATOM 700 C C . LEU A 1 96 ? 24.374 13.348 -28.700 1.00 85.75 96 LEU A C 1
ATOM 702 O O . LEU A 1 96 ? 24.781 14.030 -29.642 1.00 85.75 96 LEU A O 1
ATOM 706 N N . GLN A 1 97 ? 25.029 12.269 -28.270 1.00 84.56 97 GLN A N 1
ATOM 707 C CA . GLN A 1 97 ? 26.284 11.798 -28.857 1.00 84.56 97 GLN A CA 1
ATOM 708 C C . GLN A 1 97 ? 26.102 11.332 -30.311 1.00 84.56 97 GLN A C 1
ATOM 710 O O . GLN A 1 97 ? 26.918 11.657 -31.179 1.00 84.56 97 GLN A O 1
ATOM 715 N N . ALA A 1 98 ? 25.004 10.633 -30.606 1.00 79.31 98 ALA A N 1
ATOM 716 C CA . ALA A 1 98 ? 24.642 10.218 -31.959 1.00 79.31 98 ALA A CA 1
ATOM 717 C C . ALA A 1 98 ? 24.279 11.411 -32.865 1.00 79.31 98 ALA A C 1
ATOM 719 O O . ALA A 1 98 ? 24.498 11.357 -34.077 1.00 79.31 98 ALA A O 1
ATOM 720 N N . SER A 1 99 ? 23.766 12.505 -32.285 1.00 79.25 99 SER A N 1
ATOM 721 C CA . SER A 1 99 ? 23.444 13.743 -33.005 1.00 79.25 99 SER A CA 1
ATOM 722 C C . SER A 1 99 ? 24.670 14.518 -33.484 1.00 79.25 99 SER A C 1
ATOM 724 O O . SER A 1 99 ? 24.531 15.393 -34.342 1.00 79.25 99 SER A O 1
ATOM 726 N N . ASN A 1 100 ? 25.851 14.258 -32.919 1.00 82.56 100 ASN A N 1
ATOM 727 C CA . ASN A 1 100 ? 27.047 15.008 -33.266 1.00 82.56 100 ASN A CA 1
ATOM 728 C C . ASN A 1 100 ? 27.502 14.691 -34.705 1.00 82.56 100 ASN A C 1
ATOM 730 O O . ASN A 1 100 ? 27.465 13.545 -35.165 1.00 82.56 100 ASN A O 1
ATOM 734 N N . GLY A 1 101 ? 27.932 15.722 -35.435 1.00 74.62 101 GLY A N 1
ATOM 735 C CA . GLY A 1 101 ? 28.288 15.618 -36.856 1.00 74.62 101 GLY A CA 1
ATOM 736 C C . GLY A 1 101 ? 29.573 14.831 -37.127 1.00 74.62 101 GLY A C 1
ATOM 737 O O . GLY A 1 101 ? 29.796 14.399 -38.252 1.00 74.62 101 GLY A O 1
ATOM 738 N N . THR A 1 102 ? 30.407 14.626 -36.105 1.00 81.75 102 THR A N 1
ATOM 739 C CA . THR A 1 102 ? 31.681 13.894 -36.195 1.00 81.75 102 THR A CA 1
ATOM 740 C C . THR A 1 102 ? 31.554 12.394 -35.916 1.00 81.75 102 THR A C 1
ATOM 742 O O . THR A 1 102 ? 32.543 11.679 -36.034 1.00 81.75 102 THR A O 1
ATOM 745 N N . THR A 1 103 ? 30.374 11.914 -35.512 1.00 81.38 103 THR A N 1
ATOM 746 C CA . THR A 1 103 ? 30.128 10.504 -35.167 1.00 81.38 103 THR A CA 1
ATOM 747 C C . THR A 1 103 ? 29.899 9.684 -36.438 1.00 81.38 103 THR A C 1
ATOM 749 O O . THR A 1 103 ? 29.004 10.014 -37.224 1.00 81.38 103 THR A O 1
ATOM 752 N N . THR A 1 104 ? 30.686 8.623 -36.64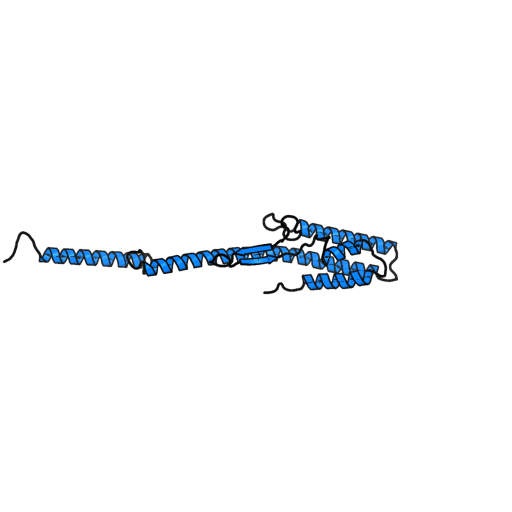5 1.00 84.69 104 THR A N 1
ATOM 753 C CA . THR A 1 104 ? 30.610 7.787 -37.857 1.00 84.69 104 THR A CA 1
ATOM 754 C C . THR A 1 104 ? 29.342 6.921 -37.890 1.00 84.69 104 THR A C 1
ATOM 756 O O . THR A 1 104 ? 28.633 6.794 -36.892 1.00 84.69 104 THR A O 1
ATOM 759 N N . SER A 1 105 ? 29.021 6.323 -39.044 1.00 82.88 105 SER A N 1
ATOM 760 C CA . SER A 1 105 ? 27.877 5.402 -39.173 1.00 82.88 105 SER A CA 1
ATOM 761 C C . SER A 1 105 ? 28.003 4.173 -38.274 1.00 82.88 105 SER A C 1
ATOM 763 O O . SER A 1 105 ? 27.007 3.735 -37.700 1.00 82.88 105 SER A O 1
ATOM 765 N N . ASP A 1 106 ? 29.219 3.654 -38.121 1.00 83.81 106 ASP A N 1
ATOM 766 C CA . ASP A 1 106 ? 29.488 2.457 -37.325 1.00 83.81 106 ASP A CA 1
ATOM 767 C C . ASP A 1 106 ? 29.361 2.781 -35.831 1.00 83.81 106 ASP A C 1
ATOM 769 O O . ASP A 1 106 ? 28.693 2.058 -35.095 1.00 83.81 106 ASP A O 1
ATOM 773 N N . ASP A 1 107 ? 29.870 3.941 -35.399 1.00 84.31 107 ASP A N 1
ATOM 774 C CA . ASP A 1 107 ? 29.692 4.433 -34.026 1.00 84.31 107 ASP A CA 1
ATOM 775 C C . ASP A 1 107 ? 28.209 4.650 -33.691 1.00 84.31 107 ASP A C 1
ATOM 777 O O . ASP A 1 107 ? 27.748 4.286 -32.610 1.00 84.31 107 ASP A O 1
ATOM 781 N N . ARG A 1 108 ? 27.423 5.189 -34.634 1.00 84.56 108 ARG A N 1
ATOM 782 C CA . ARG A 1 108 ? 25.965 5.335 -34.469 1.00 84.56 108 ARG A CA 1
ATOM 783 C C . ARG A 1 108 ? 25.269 3.985 -34.325 1.00 84.56 108 ARG A C 1
ATOM 785 O O . ARG A 1 108 ? 24.320 3.891 -33.551 1.00 84.56 108 ARG A O 1
ATOM 792 N N . SER A 1 109 ? 25.742 2.951 -35.022 1.00 84.50 109 SER A N 1
ATOM 793 C CA . SER A 1 109 ? 25.213 1.594 -34.873 1.00 84.50 109 SER A CA 1
ATOM 794 C C . SER A 1 109 ? 25.463 1.050 -33.462 1.00 84.50 109 SER A C 1
ATOM 796 O O . SER A 1 109 ? 24.520 0.580 -32.824 1.00 84.50 109 SER A O 1
ATOM 798 N N . TYR A 1 110 ? 26.670 1.210 -32.912 1.00 85.94 110 TYR A N 1
ATOM 799 C CA . TYR A 1 110 ? 26.961 0.787 -31.537 1.00 85.94 110 TYR A CA 1
ATOM 800 C C . TYR A 1 110 ? 26.159 1.568 -30.486 1.00 85.94 110 TYR A C 1
ATOM 802 O O . TYR A 1 110 ? 25.593 0.961 -29.578 1.00 85.94 110 TYR A O 1
ATOM 810 N N . LEU A 1 111 ? 26.029 2.891 -30.640 1.00 87.31 111 LEU A N 1
ATOM 811 C CA . LEU A 1 111 ? 25.207 3.720 -29.747 1.00 87.31 111 LEU A CA 1
ATOM 812 C C . LEU A 1 111 ? 23.722 3.332 -29.810 1.00 87.31 111 LEU A C 1
ATOM 814 O O . LEU A 1 111 ? 23.045 3.311 -28.784 1.00 87.31 111 LEU A O 1
ATOM 818 N N . SER A 1 112 ? 23.215 2.986 -30.998 1.00 82.38 112 SER A N 1
ATOM 819 C CA . SER A 1 112 ? 21.838 2.503 -31.156 1.00 82.38 112 SER A CA 1
ATOM 820 C C . SER A 1 112 ? 21.614 1.143 -30.489 1.00 82.38 112 SER A C 1
ATOM 822 O O . SER A 1 112 ? 20.564 0.931 -29.888 1.00 82.38 112 SER A O 1
ATOM 824 N N . ALA A 1 113 ? 22.611 0.253 -30.507 1.00 87.62 113 ALA A N 1
ATOM 825 C CA . ALA A 1 113 ? 22.538 -1.028 -29.809 1.00 87.62 113 ALA A CA 1
ATOM 826 C C . ALA A 1 113 ? 22.526 -0.849 -28.279 1.00 87.62 113 ALA A C 1
ATOM 828 O O . ALA A 1 113 ? 21.750 -1.512 -27.593 1.00 87.62 113 ALA A O 1
ATOM 829 N N . GLU A 1 114 ? 23.327 0.075 -27.732 1.00 89.44 114 GLU A N 1
ATOM 830 C CA . GLU A 1 114 ? 23.272 0.428 -26.302 1.00 89.44 114 GLU A CA 1
ATOM 831 C C . GLU A 1 114 ? 21.900 1.015 -25.930 1.00 89.44 114 GLU A C 1
ATOM 833 O O . GLU A 1 114 ? 21.303 0.605 -24.937 1.00 89.44 114 GLU A O 1
ATOM 838 N N . TYR A 1 115 ? 21.353 1.902 -26.767 1.00 86.56 115 TYR A N 1
ATOM 839 C CA . TYR A 1 115 ? 20.013 2.465 -26.581 1.00 86.56 115 TYR A CA 1
ATOM 840 C C . TYR A 1 115 ? 18.920 1.383 -26.573 1.00 86.56 115 TYR A C 1
ATOM 842 O O . TYR A 1 115 ? 18.028 1.417 -25.726 1.00 86.56 115 TYR A O 1
ATOM 850 N N . ALA A 1 116 ? 19.003 0.400 -27.475 1.00 87.00 116 ALA A N 1
ATOM 851 C CA . ALA A 1 116 ? 18.072 -0.727 -27.536 1.00 87.00 116 ALA A CA 1
ATOM 852 C C . ALA A 1 116 ? 18.139 -1.609 -26.278 1.00 87.00 116 ALA A C 1
ATOM 854 O O . ALA A 1 116 ? 17.103 -2.014 -25.751 1.00 87.00 116 ALA A O 1
ATOM 855 N N . ASN A 1 117 ? 19.346 -1.869 -25.764 1.00 89.75 117 ASN A N 1
ATOM 856 C CA . ASN A 1 117 ? 19.532 -2.636 -24.532 1.00 89.75 117 ASN A CA 1
ATOM 857 C C . ASN A 1 117 ? 18.940 -1.910 -23.317 1.00 89.75 117 ASN A C 1
ATOM 859 O O . ASN A 1 117 ? 18.266 -2.539 -22.506 1.00 89.75 117 ASN A O 1
ATOM 863 N N . LEU A 1 118 ? 19.139 -0.591 -23.210 1.00 89.88 118 LEU A N 1
ATOM 864 C CA . LEU A 1 118 ? 18.533 0.216 -22.144 1.00 89.88 118 LEU A CA 1
ATOM 865 C C . LEU A 1 118 ? 17.004 0.217 -22.231 1.00 89.88 118 LEU A C 1
ATOM 867 O O . LEU A 1 118 ? 16.334 0.113 -21.209 1.00 89.88 118 LEU A O 1
ATOM 871 N N . LEU A 1 119 ? 16.447 0.277 -23.442 1.00 85.88 119 LEU A N 1
ATOM 872 C CA . LEU A 1 119 ? 15.002 0.192 -23.642 1.00 85.88 119 LEU A CA 1
ATOM 873 C C . LEU A 1 119 ? 14.445 -1.172 -23.206 1.00 85.88 119 LEU A C 1
ATOM 875 O O . LEU A 1 119 ? 13.449 -1.224 -22.489 1.00 85.88 119 LEU A O 1
ATOM 879 N N . SER A 1 120 ? 15.121 -2.266 -23.574 1.00 89.00 120 SER A N 1
ATOM 880 C CA . SER A 1 120 ? 14.756 -3.613 -23.120 1.00 89.00 120 SER A CA 1
ATOM 881 C C . SER A 1 120 ? 14.862 -3.762 -21.601 1.00 89.00 120 SER A C 1
ATOM 883 O O . SER A 1 120 ? 14.083 -4.504 -21.007 1.00 89.00 120 SER A O 1
ATOM 885 N N . GLU A 1 121 ? 15.819 -3.086 -20.968 1.00 90.81 121 GLU A N 1
ATOM 886 C CA . GLU A 1 121 ? 15.980 -3.117 -19.517 1.00 90.81 121 GLU A CA 1
ATOM 887 C C . GLU A 1 121 ? 14.877 -2.322 -18.803 1.00 90.81 121 GLU A C 1
ATOM 889 O O . GLU A 1 121 ? 14.365 -2.779 -17.784 1.00 90.81 121 GLU A O 1
ATOM 894 N N . ILE A 1 122 ? 14.436 -1.187 -19.359 1.00 88.25 122 ILE A N 1
ATOM 895 C CA . ILE A 1 122 ? 13.258 -0.452 -18.863 1.00 88.25 122 ILE A CA 1
ATOM 896 C C . ILE A 1 122 ? 12.010 -1.345 -18.908 1.00 88.25 122 ILE A C 1
ATOM 898 O O . ILE A 1 122 ? 11.296 -1.439 -17.907 1.00 88.25 122 ILE A O 1
ATOM 902 N N . ASP A 1 123 ? 11.783 -2.049 -20.021 1.00 87.81 123 ASP A N 1
ATOM 903 C CA . ASP A 1 123 ? 10.667 -2.994 -20.153 1.00 87.81 123 ASP A CA 1
ATOM 904 C C . ASP A 1 123 ? 10.779 -4.138 -19.133 1.00 87.81 123 ASP A C 1
ATOM 906 O O . ASP A 1 123 ? 9.811 -4.472 -18.448 1.00 87.81 123 ASP A O 1
ATOM 910 N N . ARG A 1 124 ? 11.991 -4.664 -18.921 1.00 89.25 124 ARG A N 1
ATOM 911 C CA . ARG A 1 124 ? 12.255 -5.686 -17.903 1.00 89.25 124 ARG A CA 1
ATOM 912 C C . ARG A 1 124 ? 11.951 -5.191 -16.485 1.00 89.25 124 ARG A C 1
ATOM 914 O O . ARG A 1 124 ? 11.414 -5.960 -15.685 1.00 89.25 124 ARG A O 1
ATOM 921 N N . ILE A 1 125 ? 12.297 -3.951 -16.134 1.00 90.50 125 ILE A N 1
ATOM 922 C CA . ILE A 1 125 ? 11.972 -3.375 -14.818 1.00 90.50 125 ILE A CA 1
ATOM 923 C C . ILE A 1 125 ? 10.457 -3.222 -14.670 1.00 90.50 125 ILE A C 1
ATOM 925 O O . ILE A 1 125 ? 9.913 -3.587 -13.624 1.00 90.50 125 ILE A O 1
ATOM 929 N N . ALA A 1 126 ? 9.765 -2.752 -15.708 1.00 86.62 126 ALA A N 1
ATOM 930 C CA . ALA A 1 126 ? 8.312 -2.624 -15.695 1.00 86.62 126 ALA A CA 1
ATOM 931 C C . ALA A 1 126 ? 7.609 -3.979 -15.479 1.00 86.62 126 ALA A C 1
ATOM 933 O O . ALA A 1 126 ? 6.665 -4.067 -14.694 1.00 86.62 126 ALA A O 1
ATOM 934 N N . GLU A 1 127 ? 8.102 -5.048 -16.109 1.00 87.25 127 GLU A N 1
ATOM 935 C CA . GLU A 1 127 ? 7.557 -6.407 -15.977 1.00 87.25 127 GLU A CA 1
ATOM 936 C C . GLU A 1 127 ? 7.910 -7.104 -14.652 1.00 87.25 127 GLU A C 1
ATOM 938 O O . GLU A 1 127 ? 7.147 -7.942 -14.168 1.00 87.25 127 GLU A O 1
ATOM 943 N N . ASN A 1 128 ? 9.059 -6.791 -14.048 1.00 88.94 128 ASN A N 1
ATOM 944 C CA . ASN A 1 128 ? 9.503 -7.443 -12.810 1.00 88.94 128 ASN A CA 1
ATOM 945 C C . ASN A 1 128 ? 9.138 -6.672 -11.536 1.00 88.94 128 ASN A C 1
ATOM 947 O O . ASN A 1 128 ? 9.250 -7.228 -10.442 1.00 88.94 128 ASN A O 1
ATOM 951 N N . THR A 1 129 ? 8.699 -5.416 -11.640 1.00 89.00 129 THR A N 1
ATOM 952 C CA . THR A 1 129 ? 8.286 -4.641 -10.464 1.00 89.00 129 THR A CA 1
ATOM 953 C C . THR A 1 129 ? 6.910 -5.102 -9.998 1.00 89.00 129 THR A C 1
ATOM 955 O O . THR A 1 129 ? 5.882 -4.802 -10.613 1.00 89.00 129 THR A O 1
ATOM 958 N N . GLN A 1 130 ? 6.906 -5.839 -8.888 1.00 86.81 130 GLN A N 1
ATOM 959 C CA . GLN A 1 130 ? 5.719 -6.476 -8.334 1.00 86.81 130 GLN A CA 1
ATOM 960 C C . GLN A 1 130 ? 5.490 -6.079 -6.879 1.00 86.81 130 GLN A C 1
ATOM 962 O O . GLN A 1 130 ? 6.422 -6.009 -6.078 1.00 86.81 130 GLN A O 1
ATOM 967 N N . TRP A 1 131 ? 4.222 -5.906 -6.523 1.00 87.25 131 TRP A N 1
ATOM 968 C CA . TRP A 1 131 ? 3.770 -5.779 -5.146 1.00 87.25 131 TRP A CA 1
ATOM 969 C C . TRP A 1 131 ? 2.804 -6.916 -4.829 1.00 87.25 131 TRP A C 1
ATOM 971 O O . TRP A 1 131 ? 1.770 -7.061 -5.478 1.00 87.25 131 TRP A O 1
ATOM 981 N N . ASN A 1 132 ? 3.149 -7.749 -3.843 1.00 84.44 132 ASN A N 1
ATOM 982 C CA . ASN A 1 132 ? 2.335 -8.901 -3.438 1.00 84.44 132 ASN A CA 1
ATOM 983 C C . ASN A 1 132 ? 1.926 -9.821 -4.618 1.00 84.44 132 ASN A C 1
ATOM 985 O O . ASN A 1 132 ? 0.791 -10.288 -4.696 1.00 84.44 132 ASN A O 1
ATOM 989 N N . GLY A 1 133 ? 2.843 -10.038 -5.570 1.00 82.19 133 GLY A N 1
ATOM 990 C CA . GLY A 1 133 ? 2.621 -10.871 -6.761 1.00 82.19 133 GLY A CA 1
ATOM 991 C C . GLY A 1 133 ? 1.818 -10.212 -7.889 1.00 82.19 133 GLY A C 1
ATOM 992 O O . GLY A 1 133 ? 1.538 -10.872 -8.885 1.00 82.19 133 GLY A O 1
ATOM 993 N N . MET A 1 134 ? 1.451 -8.933 -7.757 1.00 82.19 134 MET A N 1
ATOM 994 C CA . MET A 1 134 ? 0.815 -8.152 -8.819 1.00 82.19 134 MET A CA 1
ATOM 995 C C . MET A 1 134 ? 1.823 -7.197 -9.450 1.00 82.19 134 MET A C 1
ATOM 997 O O . MET A 1 134 ? 2.519 -6.469 -8.742 1.00 82.19 134 MET A O 1
ATOM 1001 N N . ASN A 1 135 ? 1.874 -7.168 -10.778 1.00 84.81 135 ASN A N 1
ATOM 1002 C CA . ASN A 1 135 ? 2.649 -6.181 -11.520 1.00 84.81 135 ASN A CA 1
ATOM 1003 C C . ASN A 1 135 ? 1.995 -4.802 -11.389 1.00 84.81 135 ASN A C 1
ATOM 1005 O O . ASN A 1 135 ? 0.789 -4.669 -11.589 1.00 84.81 135 ASN A O 1
ATOM 1009 N N . ILE A 1 136 ? 2.792 -3.783 -11.066 1.00 84.56 136 ILE A N 1
ATOM 1010 C CA . ILE A 1 136 ? 2.281 -2.427 -10.801 1.00 84.56 136 ILE A CA 1
ATOM 1011 C C . ILE A 1 136 ? 2.626 -1.404 -11.895 1.00 84.56 136 ILE A C 1
ATOM 1013 O O . ILE A 1 136 ? 2.048 -0.323 -11.896 1.00 84.56 136 ILE A O 1
ATOM 1017 N N . LEU A 1 137 ? 3.530 -1.730 -12.833 1.00 82.31 137 LEU A N 1
ATOM 1018 C CA . LEU A 1 137 ? 4.054 -0.787 -13.840 1.00 82.31 137 LEU A CA 1
ATOM 1019 C C . LEU A 1 137 ? 3.808 -1.179 -15.311 1.00 82.31 137 LEU A C 1
ATOM 1021 O O . LEU A 1 137 ? 4.211 -0.424 -16.194 1.00 82.31 137 LEU A O 1
ATOM 1025 N N . ASN A 1 138 ? 3.175 -2.325 -15.598 1.00 74.50 138 ASN A N 1
ATOM 1026 C CA . ASN A 1 138 ? 3.003 -2.816 -16.977 1.00 74.50 138 ASN A CA 1
ATOM 1027 C C . ASN A 1 138 ? 1.543 -2.964 -17.452 1.00 74.50 138 ASN A C 1
ATOM 1029 O O . ASN A 1 138 ? 1.332 -3.476 -18.541 1.00 74.50 138 ASN A O 1
ATOM 1033 N N . HIS A 1 139 ? 0.535 -2.582 -16.650 1.00 72.19 139 HIS A N 1
ATOM 1034 C CA . HIS A 1 139 ? -0.910 -2.608 -16.990 1.00 72.19 139 HIS A CA 1
ATOM 1035 C C . HIS A 1 139 ? -1.444 -3.929 -17.601 1.00 72.19 139 HIS A C 1
ATOM 1037 O O . HIS A 1 139 ? -2.595 -3.987 -18.033 1.00 72.19 139 HIS A O 1
ATOM 1043 N N . THR A 1 140 ? -0.674 -5.028 -17.592 1.00 62.28 140 THR A N 1
ATOM 1044 C CA . THR A 1 140 ? -1.020 -6.264 -18.317 1.00 62.28 140 THR A CA 1
ATOM 1045 C C . THR A 1 140 ? -2.176 -7.026 -17.683 1.00 62.28 140 THR A C 1
ATOM 1047 O O . THR A 1 140 ? -2.796 -7.861 -18.339 1.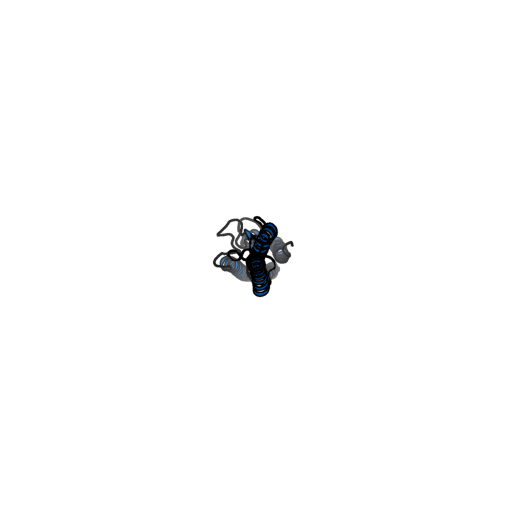00 62.28 140 THR A O 1
ATOM 1050 N N . THR A 1 141 ? -2.443 -6.777 -16.400 1.00 54.12 141 THR A N 1
ATOM 1051 C CA . THR A 1 141 ? -3.365 -7.589 -15.594 1.00 54.12 141 THR A CA 1
ATOM 1052 C C . THR A 1 141 ? -4.691 -6.879 -15.312 1.00 54.12 141 THR A C 1
ATOM 1054 O O . THR A 1 141 ? -5.693 -7.554 -15.122 1.00 54.12 141 THR A O 1
ATOM 1057 N N . ASP A 1 142 ? -4.725 -5.544 -15.357 1.00 54.19 142 ASP A N 1
ATOM 1058 C CA . ASP A 1 142 ? -5.942 -4.737 -15.235 1.00 54.19 142 ASP A CA 1
ATOM 1059 C C . ASP A 1 142 ? -5.730 -3.386 -15.930 1.00 54.19 142 ASP A C 1
ATOM 1061 O O . ASP A 1 142 ? -4.796 -2.650 -15.607 1.00 54.19 142 ASP A O 1
ATOM 1065 N N . ALA A 1 143 ? -6.629 -3.039 -16.855 1.00 50.50 143 ALA A N 1
ATOM 1066 C CA . ALA A 1 143 ? -6.549 -1.876 -17.748 1.00 50.50 143 ALA A CA 1
ATOM 1067 C C . ALA A 1 143 ? -6.606 -0.495 -17.051 1.00 50.50 143 ALA A C 1
ATOM 1069 O O . ALA A 1 143 ? -6.831 0.523 -17.706 1.00 50.50 143 ALA A O 1
ATOM 1070 N N . SER A 1 144 ? -6.456 -0.434 -15.727 1.00 55.16 144 SER A N 1
ATOM 1071 C CA . SER A 1 144 ? -6.505 0.813 -14.966 1.00 55.16 144 SER A CA 1
ATOM 1072 C C . SER A 1 144 ? -5.353 1.023 -13.985 1.00 55.16 144 SER A C 1
ATOM 1074 O O . SER A 1 144 ? -5.195 2.169 -13.565 1.00 55.16 144 SER A O 1
ATOM 1076 N N . SER A 1 145 ? -4.560 -0.003 -13.619 1.00 64.38 145 SER A N 1
ATOM 1077 C CA . SER A 1 145 ? -3.513 0.060 -12.564 1.00 64.38 145 SER A CA 1
ATOM 1078 C C . SER A 1 145 ? -3.888 0.976 -11.395 1.00 64.38 145 SER A C 1
ATOM 1080 O O . SER A 1 145 ? -3.074 1.753 -10.882 1.00 64.38 145 SER A O 1
ATOM 1082 N N . GLN A 1 146 ? -5.176 0.941 -11.050 1.00 73.56 146 GLN A N 1
ATOM 1083 C CA . GLN A 1 146 ? -5.811 1.858 -10.129 1.00 73.56 146 GLN A CA 1
ATOM 1084 C C . GLN A 1 146 ? -6.119 1.077 -8.867 1.00 73.56 146 GLN A C 1
ATOM 1086 O O . GLN A 1 146 ? -6.998 0.218 -8.835 1.00 73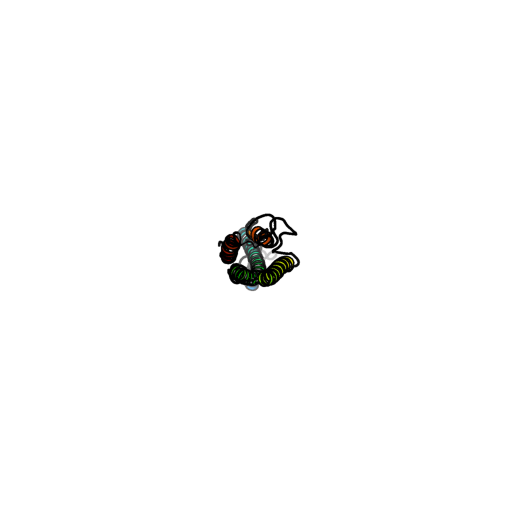.56 146 GLN A O 1
ATOM 1091 N N . PHE A 1 147 ? -5.387 1.402 -7.815 1.00 79.38 147 PHE A N 1
ATOM 1092 C CA . PHE A 1 147 ? -5.525 0.773 -6.518 1.00 79.38 147 PHE A CA 1
ATOM 1093 C C . PHE A 1 147 ? -6.273 1.728 -5.592 1.00 79.38 147 PHE A C 1
ATOM 1095 O O . PHE A 1 147 ? -5.796 2.820 -5.276 1.00 79.38 147 PHE A O 1
ATOM 1102 N N . ALA A 1 148 ? -7.476 1.330 -5.179 1.00 84.75 148 ALA A N 1
ATOM 1103 C CA . ALA A 1 148 ? -8.285 2.083 -4.230 1.00 84.75 148 ALA A CA 1
ATOM 1104 C C . ALA A 1 148 ? -8.056 1.557 -2.807 1.00 84.75 148 ALA A C 1
ATOM 1106 O O . ALA A 1 148 ? -8.390 0.418 -2.484 1.00 84.75 148 ALA A O 1
ATOM 1107 N N . TYR A 1 149 ? -7.528 2.412 -1.937 1.00 85.62 149 TYR A N 1
ATOM 1108 C CA . TYR A 1 149 ? -7.263 2.106 -0.537 1.00 85.62 149 TYR A CA 1
ATOM 1109 C C . TYR A 1 149 ? -8.331 2.716 0.354 1.00 85.62 149 TYR A C 1
ATOM 1111 O O . TYR A 1 149 ? -8.456 3.936 0.435 1.00 85.62 149 TYR A O 1
ATOM 1119 N N . GLN A 1 150 ? -9.085 1.878 1.060 1.00 87.19 150 GLN A N 1
ATOM 1120 C CA . GLN A 1 150 ? -10.047 2.324 2.064 1.00 87.19 150 GLN A CA 1
ATOM 1121 C C . GLN A 1 150 ? -9.303 2.790 3.324 1.00 87.19 150 GLN A C 1
ATOM 1123 O O . GLN A 1 150 ? -8.750 1.971 4.057 1.00 87.19 150 GLN A O 1
ATOM 1128 N N . VAL A 1 151 ? -9.316 4.098 3.586 1.00 88.50 151 VAL A N 1
ATOM 1129 C CA . VAL A 1 151 ? -8.577 4.726 4.701 1.00 88.50 151 VAL A CA 1
ATOM 1130 C C . VAL A 1 151 ? -9.485 5.258 5.810 1.00 88.50 151 VAL A C 1
ATOM 1132 O O . VAL A 1 151 ? -9.017 5.567 6.903 1.00 88.50 151 VAL A O 1
ATOM 1135 N N . GLY A 1 152 ? -10.790 5.366 5.550 1.00 83.00 152 GLY A N 1
ATOM 1136 C CA . GLY A 1 152 ? -11.766 5.852 6.522 1.00 83.00 152 GLY A CA 1
ATOM 1137 C C . GLY A 1 152 ? -12.611 4.752 7.166 1.00 83.00 152 GLY A C 1
ATOM 1138 O O . GLY A 1 152 ? -12.681 3.621 6.685 1.00 83.00 152 GLY A O 1
ATOM 1139 N N . ALA A 1 153 ? -13.295 5.105 8.256 1.00 82.44 153 ALA A N 1
ATOM 1140 C CA . ALA A 1 153 ? -14.184 4.194 8.979 1.00 82.44 153 ALA A CA 1
ATOM 1141 C C . ALA A 1 153 ? -15.533 3.952 8.279 1.00 82.44 153 ALA A C 1
ATOM 1143 O O . ALA A 1 153 ? -16.209 2.973 8.590 1.00 82.44 153 ALA A O 1
ATOM 1144 N N . ASN A 1 154 ? -15.937 4.832 7.355 1.00 82.38 154 ASN A N 1
ATOM 1145 C CA . ASN A 1 154 ? -17.184 4.710 6.601 1.00 82.38 154 ASN A CA 1
ATOM 1146 C C . ASN A 1 154 ? -16.910 4.272 5.157 1.00 82.38 154 ASN A C 1
ATOM 1148 O O . ASN A 1 154 ? -15.883 4.626 4.578 1.00 82.38 154 ASN A O 1
ATOM 1152 N N . GLY A 1 155 ? -17.852 3.545 4.552 1.00 83.38 155 GLY A N 1
ATOM 1153 C CA . GLY A 1 155 ? -17.738 3.112 3.156 1.00 83.38 155 GLY A CA 1
ATOM 1154 C C . GLY A 1 155 ? -17.563 4.286 2.186 1.00 83.38 155 GLY A C 1
ATOM 1155 O O . GLY A 1 155 ? -18.185 5.334 2.357 1.00 83.38 155 GLY A O 1
ATOM 1156 N N . GLY A 1 156 ? -16.702 4.107 1.180 1.00 76.94 156 GLY A N 1
ATOM 1157 C CA . GLY A 1 156 ? -16.433 5.110 0.141 1.00 76.94 156 GLY A CA 1
ATOM 1158 C C . GLY A 1 156 ? -15.358 6.142 0.499 1.00 76.94 156 GLY A C 1
ATOM 1159 O O . GLY A 1 156 ? -15.085 7.038 -0.292 1.00 76.94 156 GLY A O 1
ATOM 1160 N N . GLN A 1 157 ? -14.721 6.025 1.668 1.00 81.62 157 GLN A N 1
ATOM 1161 C CA . GLN A 1 157 ? -13.573 6.851 2.051 1.00 81.62 157 GLN A CA 1
ATOM 1162 C C . GLN A 1 157 ? -12.270 6.220 1.543 1.00 81.62 157 GLN A C 1
ATOM 1164 O O . GLN A 1 157 ? -11.491 5.657 2.321 1.00 81.62 157 GLN A O 1
ATOM 1169 N N . THR A 1 158 ? -12.064 6.294 0.226 1.00 82.88 158 THR A N 1
ATOM 1170 C CA . THR A 1 158 ? -10.927 5.676 -0.464 1.00 82.88 158 THR A CA 1
ATOM 1171 C C . THR A 1 158 ? -9.958 6.698 -1.049 1.00 82.88 158 THR A C 1
ATOM 1173 O O . THR A 1 158 ? -10.390 7.693 -1.628 1.00 82.88 158 THR A O 1
ATOM 1176 N N . ILE A 1 159 ? -8.660 6.406 -0.982 1.00 80.38 159 ILE A N 1
ATOM 1177 C CA . ILE A 1 159 ? -7.613 7.087 -1.755 1.00 80.38 159 ILE A CA 1
ATOM 1178 C C . ILE A 1 159 ? -7.299 6.227 -2.976 1.00 80.38 159 ILE A C 1
ATOM 1180 O O . ILE A 1 159 ? -7.076 5.027 -2.836 1.00 80.38 159 ILE A O 1
ATOM 1184 N N . GLN A 1 160 ? -7.294 6.828 -4.164 1.00 83.25 160 GLN A N 1
ATOM 1185 C CA . GLN A 1 160 ? -6.954 6.132 -5.403 1.00 83.25 160 GLN A CA 1
ATOM 1186 C C . GLN A 1 160 ? -5.509 6.437 -5.784 1.00 83.25 160 GLN A C 1
ATOM 1188 O O . GLN A 1 160 ? -5.143 7.599 -5.936 1.00 83.25 160 GLN A O 1
ATOM 1193 N N . VAL A 1 161 ? -4.714 5.388 -5.960 1.00 79.69 161 VAL A N 1
ATOM 1194 C CA . VAL A 1 161 ? -3.354 5.456 -6.494 1.00 79.69 161 VAL A CA 1
ATOM 1195 C C . VAL A 1 161 ? -3.395 4.887 -7.900 1.00 79.69 161 VAL A C 1
ATOM 1197 O O . VAL A 1 161 ? -3.858 3.766 -8.094 1.00 79.69 161 VAL A O 1
ATOM 1200 N N . GLN A 1 162 ? -2.943 5.665 -8.876 1.00 81.56 162 GLN A N 1
ATOM 1201 C CA . GLN A 1 162 ? -2.865 5.235 -10.265 1.00 81.56 162 GLN A CA 1
ATOM 1202 C C . GLN A 1 162 ? -1.407 5.238 -10.704 1.00 81.56 162 GLN A C 1
ATOM 1204 O O . GLN A 1 162 ? -0.732 6.263 -10.595 1.00 81.56 162 GLN A O 1
ATOM 1209 N N . PHE A 1 163 ? -0.942 4.106 -11.222 1.00 78.56 163 PHE A N 1
ATOM 1210 C CA . PHE A 1 163 ? 0.367 4.019 -11.862 1.00 78.56 163 PHE A CA 1
ATOM 1211 C C . PHE A 1 163 ? 0.241 4.158 -13.376 1.00 78.56 163 PHE A C 1
ATOM 1213 O O . PHE A 1 163 ? -0.752 3.734 -13.970 1.00 78.56 163 PHE A O 1
ATOM 1220 N N . GLY A 1 164 ? 1.248 4.762 -14.005 1.00 75.94 164 GLY A N 1
ATOM 1221 C CA . GLY A 1 164 ? 1.375 4.788 -15.463 1.00 75.94 164 GLY A CA 1
ATOM 1222 C C . GLY A 1 164 ? 1.851 3.442 -16.010 1.00 75.94 164 GLY A C 1
ATOM 1223 O O . GLY A 1 164 ? 2.425 2.644 -15.273 1.00 75.94 164 GLY A O 1
ATOM 1224 N N . ASP A 1 165 ? 1.597 3.197 -17.293 1.00 77.31 165 ASP A N 1
ATOM 1225 C CA . ASP A 1 165 ? 2.139 2.040 -18.005 1.00 77.31 165 ASP A CA 1
ATOM 1226 C C . ASP A 1 165 ? 3.478 2.425 -18.642 1.00 77.31 165 ASP A C 1
ATOM 1228 O O . ASP A 1 165 ? 3.543 3.336 -19.469 1.00 77.31 165 ASP A O 1
ATOM 1232 N N . LEU A 1 166 ? 4.552 1.750 -18.238 1.00 74.50 166 LEU A N 1
ATOM 1233 C CA . LEU A 1 166 ? 5.877 1.923 -18.838 1.00 74.50 166 LEU A CA 1
ATOM 1234 C C . LEU A 1 166 ? 6.046 1.091 -20.116 1.00 74.50 166 LEU A C 1
ATOM 1236 O O . LEU A 1 166 ? 6.926 1.374 -20.929 1.00 74.50 166 LEU A O 1
ATOM 1240 N N . THR A 1 167 ? 5.210 0.069 -20.300 1.00 73.56 167 THR A N 1
ATOM 1241 C CA . THR A 1 167 ? 5.271 -0.835 -21.447 1.00 73.56 167 THR A CA 1
ATOM 1242 C C . THR A 1 167 ? 4.422 -0.371 -22.627 1.00 73.56 167 THR A C 1
ATOM 1244 O O . THR A 1 167 ? 4.638 -0.881 -23.731 1.00 73.56 167 THR A O 1
ATOM 1247 N N . ASP A 1 168 ? 3.550 0.628 -22.432 1.00 70.44 168 ASP A N 1
ATOM 1248 C CA . ASP A 1 168 ? 2.611 1.119 -23.444 1.00 70.44 168 ASP A CA 1
ATOM 1249 C C . ASP A 1 168 ? 3.323 1.484 -24.757 1.00 70.44 168 ASP A C 1
ATOM 1251 O O . ASP A 1 168 ? 4.300 2.236 -24.807 1.00 70.44 168 ASP A O 1
ATOM 1255 N N . THR A 1 169 ? 2.813 0.912 -25.843 1.00 67.56 169 THR A N 1
ATOM 1256 C CA . THR A 1 169 ? 3.278 1.134 -27.219 1.00 67.56 169 THR A CA 1
ATOM 1257 C C . THR A 1 169 ? 2.250 1.889 -28.061 1.00 67.56 169 THR A C 1
ATOM 1259 O O . THR A 1 169 ? 2.536 2.229 -29.208 1.00 67.56 169 THR A O 1
ATOM 1262 N N . ALA A 1 170 ? 1.064 2.164 -27.512 1.00 59.22 170 ALA A N 1
ATOM 1263 C CA . ALA A 1 170 ? -0.066 2.745 -28.220 1.00 59.22 170 ALA A CA 1
ATOM 1264 C C . ALA A 1 170 ? -0.200 4.259 -28.003 1.00 59.22 170 ALA A C 1
ATOM 1266 O O . ALA A 1 170 ? -0.610 4.959 -28.932 1.00 59.22 170 ALA A O 1
ATOM 1267 N N . SER A 1 171 ? 0.124 4.786 -26.815 1.00 56.66 171 SER A N 1
ATOM 1268 C CA . SER A 1 171 ? -0.046 6.213 -26.512 1.00 56.66 171 SER A CA 1
ATOM 1269 C C . SER A 1 171 ? 0.915 6.724 -25.429 1.00 56.66 171 SER A C 1
ATOM 1271 O O . SER A 1 171 ? 1.338 6.006 -24.535 1.00 56.66 171 SER A O 1
ATOM 1273 N N . GLY A 1 172 ? 1.246 8.016 -25.482 1.00 62.81 172 GLY A N 1
ATOM 1274 C CA . GLY A 1 172 ? 2.037 8.688 -24.450 1.00 62.81 172 GLY A CA 1
ATOM 1275 C C . GLY A 1 172 ? 3.550 8.664 -24.676 1.00 62.81 172 GLY A C 1
ATOM 1276 O O . GLY A 1 172 ? 4.068 8.169 -25.674 1.00 62.81 172 GLY A O 1
ATOM 1277 N N . VAL A 1 173 ? 4.273 9.258 -23.725 1.00 64.19 173 VAL A N 1
ATOM 1278 C CA . VAL A 1 173 ? 5.702 9.578 -23.871 1.00 64.19 173 VAL A CA 1
ATOM 1279 C C . VAL A 1 173 ? 6.568 8.322 -24.063 1.00 64.19 173 VAL A C 1
ATOM 1281 O O . VAL A 1 173 ? 7.536 8.364 -24.818 1.00 64.19 173 VAL A O 1
ATOM 1284 N N . PHE A 1 174 ? 6.211 7.191 -23.443 1.00 64.44 174 PHE A N 1
ATOM 1285 C CA . PHE A 1 174 ? 6.953 5.930 -23.584 1.00 64.44 174 PHE A CA 1
ATOM 1286 C C . PHE A 1 174 ? 6.716 5.239 -24.935 1.00 64.44 174 PHE A C 1
ATOM 1288 O O . PHE A 1 174 ? 7.671 4.730 -25.524 1.00 64.44 174 PHE A O 1
ATOM 1295 N N . ALA A 1 175 ? 5.504 5.321 -25.491 1.00 65.88 175 ALA A N 1
ATOM 1296 C CA . ALA A 1 175 ? 5.219 4.856 -26.847 1.00 65.88 175 ALA A CA 1
ATOM 1297 C C . ALA A 1 175 ? 6.013 5.656 -27.899 1.00 65.88 175 ALA A C 1
ATOM 1299 O O . ALA A 1 175 ? 6.572 5.083 -28.836 1.00 65.88 175 ALA A O 1
ATOM 1300 N N . GLU A 1 176 ? 6.136 6.976 -27.718 1.00 63.47 176 GLU A N 1
ATOM 1301 C CA . GLU A 1 176 ? 6.920 7.846 -28.608 1.00 63.47 176 GLU A CA 1
ATOM 1302 C C . GLU A 1 176 ? 8.437 7.579 -28.520 1.00 63.47 176 GLU A C 1
ATOM 1304 O O . GLU A 1 176 ? 9.123 7.556 -29.548 1.00 63.47 176 GLU A O 1
ATOM 1309 N N . ILE A 1 177 ? 8.965 7.292 -27.323 1.00 65.00 177 ILE A N 1
ATOM 1310 C CA . ILE A 1 177 ? 10.366 6.874 -27.124 1.00 65.00 177 ILE A CA 1
ATOM 1311 C C . ILE A 1 177 ? 10.641 5.536 -27.830 1.00 65.00 177 ILE A C 1
ATOM 1313 O O . ILE A 1 177 ? 11.632 5.415 -28.553 1.00 65.00 177 ILE A O 1
ATOM 1317 N N . LYS A 1 178 ? 9.740 4.553 -27.693 1.00 66.81 178 LYS A N 1
ATOM 1318 C CA . LYS A 1 178 ? 9.846 3.248 -28.370 1.00 66.81 178 LYS A CA 1
ATOM 1319 C C . LYS A 1 178 ? 9.765 3.375 -29.893 1.00 66.81 178 LYS A C 1
ATOM 1321 O O . LYS A 1 178 ? 10.532 2.731 -30.605 1.00 66.81 178 LYS A O 1
ATOM 1326 N N . ALA A 1 179 ? 8.897 4.246 -30.407 1.00 61.88 179 ALA A N 1
ATOM 1327 C CA . ALA A 1 179 ? 8.790 4.518 -31.840 1.00 61.88 179 ALA A CA 1
ATOM 1328 C C . ALA A 1 179 ? 10.044 5.216 -32.409 1.00 61.88 179 ALA A C 1
ATOM 1330 O O . ALA A 1 179 ? 10.455 4.937 -33.538 1.00 61.88 179 ALA A O 1
ATOM 1331 N N . SER A 1 180 ? 10.691 6.080 -31.617 1.00 55.84 180 SER A N 1
ATOM 1332 C CA . SER A 1 180 ? 11.891 6.835 -32.012 1.00 55.84 180 SER A CA 1
ATOM 1333 C C . SER A 1 180 ? 13.130 5.957 -32.238 1.00 55.84 180 SER A C 1
ATOM 1335 O O . SER A 1 180 ? 14.024 6.345 -32.992 1.00 55.84 180 SER A O 1
ATOM 1337 N N . HIS A 1 181 ? 13.165 4.747 -31.668 1.00 52.12 181 HIS A N 1
ATOM 1338 C CA . HIS A 1 181 ? 14.215 3.752 -31.917 1.00 52.12 181 HIS A CA 1
ATOM 1339 C C . HIS A 1 181 ? 14.344 3.381 -33.409 1.00 52.12 181 HIS A C 1
ATOM 1341 O O . HIS A 1 181 ? 15.445 3.131 -33.893 1.00 52.12 181 HIS A O 1
ATOM 1347 N N . ASN A 1 182 ? 13.245 3.410 -34.174 1.00 47.25 182 ASN A N 1
ATOM 1348 C CA . ASN A 1 182 ? 13.240 2.992 -35.581 1.00 47.25 182 ASN A CA 1
ATOM 1349 C C . ASN A 1 182 ? 13.679 4.093 -36.571 1.00 47.25 182 ASN A C 1
ATOM 1351 O O . ASN A 1 182 ? 13.747 3.845 -37.775 1.00 47.25 182 ASN A O 1
ATOM 1355 N N . ALA A 1 183 ? 13.961 5.312 -36.097 1.00 44.34 183 ALA A N 1
ATOM 1356 C CA . ALA A 1 183 ? 14.265 6.457 -36.950 1.00 44.34 183 ALA A CA 1
ATOM 1357 C C . ALA A 1 183 ? 15.317 7.380 -36.317 1.00 44.34 183 ALA A C 1
ATOM 1359 O O . ALA A 1 183 ? 15.018 8.515 -35.956 1.00 44.34 183 ALA A O 1
ATOM 1360 N N . ILE A 1 184 ? 16.572 6.935 -36.223 1.00 45.50 184 ILE A N 1
ATOM 1361 C CA . ILE A 1 184 ? 17.710 7.820 -35.920 1.00 45.50 184 ILE A CA 1
ATOM 1362 C C . ILE A 1 184 ? 18.210 8.432 -37.243 1.00 45.50 184 ILE A C 1
ATOM 1364 O O . ILE A 1 184 ? 19.207 8.003 -37.820 1.00 45.50 184 ILE A O 1
ATOM 1368 N N . ALA A 1 185 ? 17.488 9.429 -37.760 1.00 42.03 185 ALA A N 1
ATOM 1369 C CA . ALA A 1 185 ? 17.918 10.288 -38.865 1.00 42.03 185 ALA A CA 1
ATOM 1370 C C . ALA A 1 185 ? 18.020 11.741 -38.366 1.00 42.03 185 ALA A C 1
ATOM 1372 O O . ALA A 1 185 ? 17.330 12.137 -37.438 1.00 42.03 185 ALA A O 1
ATOM 1373 N N . ALA A 1 186 ? 18.881 12.569 -38.962 1.00 43.50 186 ALA A N 1
ATOM 1374 C CA . ALA A 1 186 ? 19.285 13.871 -38.403 1.00 43.50 186 ALA A CA 1
ATOM 1375 C C . ALA A 1 186 ? 18.147 14.893 -38.140 1.00 43.50 186 ALA A C 1
ATOM 1377 O O . ALA A 1 186 ? 18.372 15.896 -37.468 1.00 43.50 186 ALA A O 1
ATOM 1378 N N . THR A 1 187 ? 16.930 14.659 -38.640 1.00 46.00 187 THR A N 1
ATOM 1379 C CA . THR A 1 187 ? 15.744 15.503 -38.404 1.00 46.00 187 THR A CA 1
ATOM 1380 C C . THR A 1 187 ? 14.895 15.033 -37.207 1.00 46.00 187 THR A C 1
ATOM 1382 O O . THR A 1 187 ? 14.127 15.823 -36.668 1.00 46.00 187 THR A O 1
ATOM 1385 N N . THR A 1 188 ? 15.047 13.786 -36.744 1.00 47.62 188 THR A N 1
ATOM 1386 C CA . THR A 1 188 ? 14.290 13.192 -35.621 1.00 47.62 188 THR A CA 1
ATOM 1387 C C . THR A 1 188 ? 15.028 13.257 -34.279 1.00 47.62 188 THR A C 1
ATOM 1389 O O . THR A 1 188 ? 14.404 13.111 -33.227 1.00 47.62 188 THR A O 1
ATOM 1392 N N . THR A 1 189 ? 16.328 13.571 -34.267 1.00 47.69 189 THR A N 1
ATOM 1393 C CA . THR A 1 189 ? 17.115 13.697 -33.027 1.00 47.69 189 THR A CA 1
ATOM 1394 C C . THR A 1 189 ? 16.657 14.865 -32.144 1.00 47.69 189 THR A C 1
ATOM 1396 O O . THR A 1 189 ? 16.690 14.763 -30.921 1.00 47.69 189 THR A O 1
ATOM 1399 N N . ALA A 1 190 ? 16.138 15.946 -32.739 1.00 45.53 190 ALA A N 1
ATOM 1400 C CA . ALA A 1 190 ? 15.532 17.051 -31.993 1.00 45.53 190 ALA A CA 1
ATOM 1401 C C . ALA A 1 190 ? 14.255 16.615 -31.244 1.00 45.53 190 ALA A C 1
ATOM 1403 O O . ALA A 1 190 ? 14.075 16.982 -30.084 1.00 45.53 190 ALA A O 1
ATOM 1404 N N . SER A 1 191 ? 13.420 15.765 -31.856 1.00 48.91 191 SER A N 1
ATOM 1405 C CA . SER A 1 191 ? 12.231 15.194 -31.210 1.00 48.91 191 SER A CA 1
ATOM 1406 C C . SER A 1 191 ? 12.599 14.240 -30.073 1.00 48.91 191 SER A C 1
ATOM 1408 O O . SER A 1 191 ? 12.019 14.353 -28.999 1.00 48.91 191 SER A O 1
ATOM 1410 N N . ALA A 1 192 ? 13.620 13.392 -30.237 1.00 48.59 192 ALA A N 1
ATOM 1411 C CA . ALA A 1 192 ? 14.091 12.496 -29.175 1.00 48.59 192 ALA A CA 1
ATOM 1412 C C . ALA A 1 192 ? 14.666 13.253 -27.954 1.00 48.59 192 ALA A C 1
ATOM 1414 O O . ALA A 1 192 ? 14.450 12.849 -26.811 1.00 48.59 192 ALA A O 1
ATOM 1415 N N . ILE A 1 193 ? 15.350 14.386 -28.168 1.00 52.72 193 ILE A N 1
ATOM 1416 C CA . ILE A 1 193 ? 15.901 15.233 -27.092 1.00 52.72 193 ILE A CA 1
ATOM 1417 C C . ILE A 1 193 ? 14.790 16.011 -26.367 1.00 52.72 193 ILE A C 1
ATOM 1419 O O . ILE A 1 193 ? 14.778 16.073 -25.132 1.00 52.72 193 ILE A O 1
ATOM 1423 N N . THR A 1 194 ? 13.831 16.586 -27.102 1.00 55.22 194 THR A N 1
ATOM 1424 C CA . THR A 1 194 ? 12.673 17.274 -26.507 1.00 55.22 194 THR A CA 1
ATOM 1425 C C . THR A 1 194 ? 11.768 16.295 -25.749 1.00 55.22 194 THR A C 1
ATOM 1427 O O . THR A 1 194 ? 11.355 16.595 -24.632 1.00 55.22 194 THR A O 1
ATOM 1430 N N . GLN A 1 195 ? 11.534 15.092 -26.279 1.00 57.16 195 GLN A N 1
ATOM 1431 C CA . GLN A 1 195 ? 10.698 14.068 -25.639 1.00 57.16 195 GLN A CA 1
ATOM 1432 C C . GLN A 1 195 ? 11.384 13.397 -24.446 1.00 57.16 195 GLN A C 1
ATOM 1434 O O . GLN A 1 195 ? 10.756 13.234 -23.402 1.00 57.16 195 GLN A O 1
ATOM 1439 N N . GLY A 1 196 ? 12.689 13.113 -24.529 1.00 54.34 196 GLY A N 1
ATOM 1440 C CA . GLY A 1 196 ? 13.471 12.672 -23.372 1.00 54.34 196 GLY A CA 1
ATOM 1441 C C . GLY A 1 196 ? 13.467 13.712 -22.246 1.00 54.34 196 GLY A C 1
ATOM 1442 O O . GLY A 1 196 ? 13.501 13.348 -21.070 1.00 54.34 196 GLY A O 1
ATOM 1443 N N . THR A 1 197 ? 13.376 15.005 -22.584 1.00 54.22 197 THR A N 1
ATOM 1444 C CA . THR A 1 197 ? 13.188 16.108 -21.624 1.00 54.22 197 THR A CA 1
ATOM 1445 C C . THR A 1 197 ? 11.798 16.098 -20.997 1.00 54.22 197 THR A C 1
ATOM 1447 O O . THR A 1 197 ? 11.702 16.170 -19.774 1.00 54.22 197 THR A O 1
ATOM 1450 N N . SER A 1 198 ? 10.738 15.906 -21.781 1.00 53.16 198 SER A N 1
ATOM 1451 C CA . SER A 1 198 ? 9.373 15.771 -21.258 1.00 53.16 198 SER A CA 1
ATOM 1452 C C . SER A 1 198 ? 9.169 14.519 -20.391 1.00 53.16 198 SER A C 1
ATOM 1454 O O . SER A 1 198 ? 8.485 14.609 -19.376 1.00 53.16 198 SER A O 1
ATOM 1456 N N . ALA A 1 199 ? 9.801 13.385 -20.714 1.00 54.12 199 ALA A N 1
ATOM 1457 C CA . ALA A 1 199 ? 9.738 12.152 -19.918 1.00 54.12 199 ALA A CA 1
ATOM 1458 C C . ALA A 1 199 ? 10.341 12.328 -18.516 1.00 54.12 199 ALA A C 1
ATOM 1460 O O . ALA A 1 199 ? 9.725 11.964 -17.516 1.00 54.12 199 ALA A O 1
ATOM 1461 N N . VAL A 1 200 ? 11.516 12.965 -18.434 1.00 54.41 200 VAL A N 1
ATOM 1462 C CA . VAL A 1 200 ? 12.163 13.276 -17.149 1.00 54.41 200 VAL A CA 1
ATOM 1463 C C . VAL A 1 200 ? 11.324 14.271 -16.345 1.00 54.41 200 VAL A C 1
ATOM 1465 O O . VAL A 1 200 ? 11.133 14.076 -15.151 1.00 54.41 200 VAL A O 1
ATOM 1468 N N . VAL A 1 201 ? 10.744 15.293 -16.982 1.00 52.75 201 VAL A N 1
ATOM 1469 C CA . VAL A 1 201 ? 9.889 16.272 -16.285 1.00 52.75 201 VAL A CA 1
ATOM 1470 C C . VAL A 1 201 ? 8.605 15.632 -15.738 1.00 52.75 201 VAL A C 1
ATOM 1472 O O . VAL A 1 201 ? 8.218 15.939 -14.612 1.00 52.75 201 VAL A O 1
ATOM 1475 N N . VAL A 1 202 ? 7.972 14.712 -16.475 1.00 53.81 202 VAL A N 1
ATOM 1476 C CA . VAL A 1 202 ? 6.791 13.961 -16.006 1.00 53.81 202 VAL A CA 1
ATOM 1477 C C . VAL A 1 202 ? 7.147 13.015 -14.854 1.00 53.81 202 VAL A C 1
ATOM 1479 O O . VAL A 1 202 ? 6.404 12.965 -13.880 1.00 53.81 202 VAL A O 1
ATOM 1482 N N . SER A 1 203 ? 8.304 12.349 -14.909 1.00 48.75 203 SER A N 1
ATOM 1483 C CA . SER A 1 203 ? 8.785 11.470 -13.830 1.00 48.75 203 SER A CA 1
ATOM 1484 C C . SER A 1 203 ? 9.199 12.223 -12.558 1.00 48.75 203 SER A C 1
ATOM 1486 O O . SER A 1 203 ? 9.172 11.655 -11.475 1.00 48.75 203 SER A O 1
ATOM 1488 N N . THR A 1 204 ? 9.584 13.501 -12.666 1.00 44.34 204 THR A N 1
ATOM 1489 C CA . THR A 1 204 ? 9.958 14.349 -11.512 1.00 44.34 204 THR A CA 1
ATOM 1490 C C . THR A 1 204 ? 8.798 15.146 -10.918 1.00 44.34 204 THR A C 1
ATOM 1492 O O . THR A 1 204 ? 8.993 15.889 -9.953 1.00 44.34 204 THR A O 1
ATOM 1495 N N . ARG A 1 205 ? 7.591 15.060 -11.495 1.00 48.75 205 ARG A N 1
ATOM 1496 C CA . ARG A 1 205 ? 6.449 15.825 -10.995 1.00 48.75 205 ARG A CA 1
ATOM 1497 C C . ARG A 1 205 ? 5.924 15.140 -9.729 1.00 48.75 205 ARG A C 1
ATOM 1499 O O . ARG A 1 205 ? 5.489 13.995 -9.827 1.00 48.75 205 ARG A O 1
ATOM 1506 N N . PRO A 1 206 ? 5.934 15.803 -8.557 1.00 43.22 206 PRO A N 1
ATOM 1507 C CA . PRO A 1 206 ? 5.335 15.219 -7.367 1.00 43.22 206 PRO A CA 1
ATOM 1508 C C . PRO A 1 206 ? 3.855 14.940 -7.644 1.00 43.22 206 PRO A C 1
ATOM 1510 O O . PRO A 1 206 ? 3.166 15.764 -8.262 1.00 43.22 206 PRO A O 1
ATOM 1513 N N . LEU A 1 207 ? 3.387 13.761 -7.223 1.00 46.50 207 LEU A N 1
ATOM 1514 C CA . LEU A 1 207 ? 1.971 13.407 -7.268 1.00 46.50 207 LEU A CA 1
ATOM 1515 C C . LEU A 1 207 ? 1.162 14.521 -6.571 1.00 46.50 207 LEU A C 1
ATOM 1517 O O . LEU A 1 207 ? 1.613 15.040 -5.544 1.00 46.50 207 LEU A O 1
ATOM 1521 N N . PRO A 1 208 ? 0.018 14.948 -7.140 1.00 44.84 208 PRO A N 1
ATOM 1522 C CA . PRO A 1 208 ? -0.830 15.940 -6.488 1.00 44.84 208 PRO A CA 1
ATOM 1523 C C . PRO A 1 208 ? -1.251 15.444 -5.089 1.00 44.84 208 PRO A C 1
ATOM 1525 O O . PRO A 1 208 ? -1.391 14.231 -4.914 1.00 44.84 208 PRO A O 1
ATOM 1528 N N . PRO A 1 209 ? -1.411 16.359 -4.112 1.00 44.25 209 PRO A N 1
ATOM 1529 C CA . PRO A 1 209 ? -1.781 16.013 -2.740 1.00 44.25 209 PRO A CA 1
ATOM 1530 C C . PRO A 1 209 ? -3.151 15.336 -2.640 1.00 44.25 209 PRO A C 1
ATOM 1532 O O . PRO A 1 209 ? -4.026 15.630 -3.490 1.00 44.25 209 PRO A O 1
#